Protein AF-A0A8T6JZQ0-F1 (afdb_monomer_lite)

Radius of gyration: 17.2 Å; chains: 1; bounding box: 39×46×47 Å

pLDDT: mean 94.32, std 5.33, range [67.62, 98.81]

Foldseek 3Di:
DQQWEKEWDQFPVLQWIKIWIWGRPDLDIDTQWIFTFGDDPVLSVLLVVLLVCQPPPDPVSLVVSLLRQLVRRLVRVVVRCVVSVHDLVSYQEYEYAAQWRHFALPPPQGDTDHGRDQVNSCVSNVGHYDYPQLRVQSVVVHRSPDPCQVVCCSHPAAAPDWDWDWDDGVDIKIWIRDNPRDIDMDD

Structure (mmCIF, N/CA/C/O backbone):
data_AF-A0A8T6JZQ0-F1
#
_entry.id   AF-A0A8T6JZQ0-F1
#
loop_
_atom_site.group_PDB
_atom_site.id
_atom_site.type_symbol
_atom_site.label_atom_id
_atom_site.label_alt_id
_atom_site.label_comp_id
_atom_site.label_asym_id
_atom_site.label_entity_id
_atom_site.label_seq_id
_atom_site.pdbx_PDB_ins_code
_atom_site.Cartn_x
_atom_site.Cartn_y
_atom_site.Cartn_z
_atom_site.occupancy
_atom_site.B_iso_or_equiv
_atom_site.auth_seq_id
_atom_site.auth_comp_id
_atom_site.auth_asym_id
_atom_site.auth_atom_id
_atom_site.pdbx_PDB_model_num
ATOM 1 N N . MET A 1 1 ? -21.760 -10.442 3.077 1.00 67.62 1 MET A N 1
ATOM 2 C CA . MET A 1 1 ? -20.617 -9.513 3.165 1.00 67.62 1 MET A CA 1
ATOM 3 C C . MET A 1 1 ? -19.390 -10.362 3.424 1.00 67.62 1 MET A C 1
ATOM 5 O O . MET A 1 1 ? -19.493 -11.240 4.281 1.00 67.62 1 MET A O 1
ATOM 9 N N . ARG A 1 2 ? -18.304 -10.206 2.662 1.00 78.62 2 ARG A N 1
ATOM 10 C CA . ARG A 1 2 ? -17.058 -10.921 2.948 1.00 78.62 2 ARG A CA 1
ATOM 11 C C . ARG A 1 2 ? -16.290 -10.047 3.959 1.00 78.62 2 ARG A C 1
ATOM 13 O O . ARG A 1 2 ? -16.059 -8.882 3.678 1.00 78.62 2 ARG A O 1
ATOM 20 N N . PRO A 1 3 ? -15.997 -10.511 5.187 1.00 88.88 3 PRO A N 1
ATOM 21 C CA . PRO A 1 3 ? -15.395 -9.641 6.202 1.00 88.88 3 PRO A CA 1
ATOM 22 C C . PRO A 1 3 ? -13.862 -9.600 6.138 1.00 88.88 3 PRO A C 1
ATOM 24 O O . PRO A 1 3 ? -13.249 -8.922 6.958 1.00 88.88 3 PRO A O 1
ATOM 27 N N . LEU A 1 4 ? -13.237 -10.363 5.233 1.00 97.94 4 LEU A N 1
ATOM 28 C CA . LEU A 1 4 ? -11.785 -10.503 5.171 1.00 97.94 4 LEU A CA 1
ATOM 29 C C . LEU A 1 4 ? -11.185 -9.562 4.130 1.00 97.94 4 LEU A C 1
ATOM 31 O O . LEU A 1 4 ? -11.630 -9.526 2.983 1.00 97.94 4 LEU A O 1
ATOM 35 N N . PHE A 1 5 ? -10.132 -8.863 4.530 1.00 98.56 5 PHE A N 1
ATOM 36 C CA . PHE A 1 5 ? -9.364 -7.958 3.687 1.00 98.56 5 PHE A CA 1
ATOM 37 C C . PHE A 1 5 ? -7.892 -8.342 3.724 1.00 98.56 5 PHE A C 1
ATOM 39 O O . PHE A 1 5 ? -7.408 -8.874 4.724 1.00 98.56 5 PHE A O 1
ATOM 46 N N . ILE A 1 6 ? -7.170 -8.039 2.650 1.00 98.75 6 ILE A N 1
ATOM 47 C CA . ILE A 1 6 ? -5.714 -8.180 2.614 1.00 98.75 6 ILE A CA 1
ATOM 48 C C . ILE A 1 6 ? -5.091 -6.797 2.472 1.00 98.75 6 ILE A C 1
ATOM 50 O O . ILE A 1 6 ? -5.427 -6.068 1.546 1.00 98.75 6 ILE A O 1
ATOM 54 N N . GLY A 1 7 ? -4.187 -6.429 3.374 1.00 98.44 7 GLY A N 1
ATOM 55 C CA . GLY A 1 7 ? -3.343 -5.243 3.232 1.00 98.44 7 GLY A CA 1
ATOM 56 C C . GLY A 1 7 ? -1.991 -5.616 2.633 1.00 98.44 7 GLY A C 1
ATOM 57 O O . GLY A 1 7 ? -1.393 -6.587 3.088 1.00 98.44 7 GLY A O 1
ATOM 58 N N . LEU A 1 8 ? -1.515 -4.851 1.649 1.00 98.31 8 LEU A N 1
ATOM 59 C CA . LEU A 1 8 ? -0.177 -4.975 1.066 1.00 98.31 8 LEU A CA 1
ATOM 60 C C . LEU A 1 8 ? 0.595 -3.666 1.197 1.00 98.31 8 LEU A C 1
ATOM 62 O O . LEU A 1 8 ? 0.093 -2.596 0.832 1.00 98.31 8 LEU A O 1
ATOM 66 N N . ILE A 1 9 ? 1.840 -3.760 1.649 1.00 95.19 9 ILE A N 1
ATOM 67 C CA . ILE A 1 9 ? 2.767 -2.633 1.701 1.00 95.19 9 ILE A CA 1
ATOM 68 C C . ILE A 1 9 ? 4.192 -3.104 1.419 1.00 95.19 9 ILE A C 1
ATOM 70 O O . ILE A 1 9 ? 4.601 -4.178 1.841 1.00 95.19 9 ILE A O 1
ATOM 74 N N . SER A 1 10 ? 4.955 -2.280 0.706 1.00 91.94 10 SER A N 1
ATOM 75 C CA . SER A 1 10 ? 6.406 -2.419 0.606 1.00 91.94 10 SER A CA 1
ATOM 76 C C . SER A 1 10 ? 7.039 -1.184 1.231 1.00 91.94 10 SER A C 1
ATOM 78 O O . SER A 1 10 ? 6.784 -0.053 0.801 1.00 91.94 10 SER A O 1
ATOM 80 N N . GLY A 1 11 ? 7.797 -1.400 2.306 1.00 79.50 11 GLY A N 1
ATOM 81 C CA . GLY A 1 11 ? 8.443 -0.339 3.068 1.00 79.50 11 GLY A CA 1
ATOM 82 C C . GLY A 1 11 ? 9.539 0.380 2.278 1.00 79.50 11 GLY A C 1
ATOM 83 O O . GLY A 1 11 ? 10.013 -0.070 1.235 1.00 79.50 11 GLY A O 1
ATOM 84 N N . THR A 1 12 ? 10.005 1.514 2.801 1.00 71.44 12 THR A N 1
ATOM 85 C CA . THR A 1 12 ? 11.109 2.282 2.194 1.00 71.44 12 THR A CA 1
ATOM 86 C C . THR A 1 12 ? 12.461 1.562 2.254 1.00 71.44 12 THR A C 1
ATOM 88 O O . THR A 1 12 ? 13.374 1.925 1.514 1.00 71.44 12 THR A O 1
ATOM 91 N N . SER A 1 13 ? 12.582 0.522 3.084 1.00 71.50 13 SER A N 1
ATOM 92 C CA . SER A 1 13 ? 13.702 -0.425 3.110 1.00 71.50 13 SER A CA 1
ATOM 93 C C . SER A 1 13 ? 13.821 -1.248 1.822 1.00 71.50 13 SER A C 1
ATOM 95 O O . SER A 1 13 ? 14.929 -1.679 1.498 1.00 71.50 13 SER A O 1
ATOM 97 N N . MET A 1 14 ? 12.729 -1.405 1.056 1.00 77.62 14 MET A N 1
ATOM 98 C CA . MET A 1 14 ? 12.690 -2.163 -0.206 1.00 77.62 14 MET A CA 1
ATOM 99 C C . MET A 1 14 ? 13.283 -3.578 -0.061 1.00 77.62 14 MET A C 1
ATOM 101 O O . MET A 1 14 ? 13.989 -4.076 -0.941 1.00 77.62 14 MET A O 1
ATOM 105 N N . ASP A 1 15 ? 13.057 -4.195 1.095 1.00 76.00 15 ASP A N 1
ATOM 106 C CA . ASP A 1 15 ? 13.508 -5.532 1.483 1.00 76.00 15 ASP A CA 1
ATOM 107 C C . ASP A 1 15 ? 12.463 -6.613 1.180 1.00 76.00 15 ASP A C 1
ATOM 109 O O . ASP A 1 15 ? 12.826 -7.770 0.965 1.00 76.00 15 ASP A O 1
ATOM 113 N N . GLY A 1 16 ? 11.191 -6.235 1.055 1.00 88.56 16 GLY A N 1
ATOM 114 C CA . GLY A 1 16 ? 10.131 -7.146 0.653 1.00 88.56 16 GLY A CA 1
ATOM 115 C C . GLY A 1 16 ? 8.748 -6.510 0.640 1.00 88.56 16 GLY A C 1
ATOM 116 O O . GLY A 1 16 ? 8.591 -5.292 0.726 1.00 88.56 16 GLY A O 1
ATOM 117 N N . VAL A 1 17 ? 7.750 -7.376 0.521 1.00 95.19 17 VAL A N 1
ATOM 118 C CA . VAL A 1 17 ? 6.325 -7.064 0.527 1.00 95.19 17 VAL A CA 1
ATOM 119 C C . VAL A 1 17 ? 5.710 -7.685 1.765 1.00 95.19 17 VAL A C 1
ATOM 121 O O . VAL A 1 17 ? 5.705 -8.909 1.905 1.00 95.19 17 VAL A O 1
ATOM 124 N N . ASP A 1 18 ? 5.160 -6.849 2.634 1.00 96.56 18 ASP A N 1
ATOM 125 C CA . ASP A 1 18 ? 4.359 -7.289 3.764 1.00 96.56 18 ASP A CA 1
ATOM 126 C C . ASP A 1 18 ? 2.901 -7.433 3.335 1.00 96.56 18 ASP A C 1
ATOM 128 O O . ASP A 1 18 ? 2.300 -6.518 2.763 1.00 96.56 18 ASP A O 1
ATOM 132 N N . ALA A 1 19 ? 2.329 -8.591 3.647 1.00 98.31 19 ALA A N 1
ATOM 133 C CA . ALA A 1 19 ? 0.939 -8.927 3.419 1.00 98.31 19 ALA A CA 1
ATOM 134 C C . ALA A 1 19 ? 0.269 -9.308 4.744 1.00 98.31 19 ALA A C 1
ATOM 136 O O . ALA A 1 19 ? 0.765 -10.156 5.489 1.00 98.31 19 ALA A O 1
ATOM 137 N N . ALA A 1 20 ? -0.881 -8.702 5.033 1.00 98.50 20 ALA A N 1
ATOM 138 C CA . ALA A 1 20 ? -1.650 -8.951 6.247 1.00 98.50 20 ALA A CA 1
ATOM 139 C C . ALA A 1 20 ? -3.091 -9.330 5.902 1.00 98.50 20 ALA A C 1
ATOM 141 O O . ALA A 1 20 ? -3.802 -8.549 5.274 1.00 98.50 20 ALA A O 1
ATOM 142 N N . LEU A 1 21 ? -3.534 -10.507 6.346 1.00 98.69 21 LEU A N 1
ATOM 143 C CA . LEU A 1 21 ? -4.932 -10.925 6.279 1.00 98.69 21 LEU A CA 1
ATOM 144 C C . LEU A 1 21 ? -5.641 -10.425 7.536 1.00 98.69 21 LEU A C 1
ATOM 146 O O . LEU A 1 21 ? -5.273 -10.803 8.651 1.00 98.69 21 LEU A O 1
ATOM 150 N N . VAL A 1 22 ? -6.667 -9.603 7.359 1.00 98.25 22 VAL A N 1
ATOM 151 C CA . VAL A 1 22 ? -7.395 -8.949 8.447 1.00 98.25 22 VAL A CA 1
ATOM 152 C C . VAL A 1 22 ? -8.867 -9.330 8.385 1.00 98.25 22 VAL A C 1
ATOM 154 O O . VAL A 1 22 ? -9.507 -9.245 7.340 1.00 98.25 22 VAL A O 1
ATOM 157 N N . ASP A 1 23 ? -9.402 -9.754 9.523 1.00 97.00 23 ASP A N 1
ATOM 158 C CA . ASP A 1 23 ? -10.817 -10.032 9.723 1.00 97.00 23 ASP A CA 1
ATOM 159 C C . ASP A 1 23 ? -11.505 -8.819 10.355 1.00 97.00 23 ASP A C 1
ATOM 161 O O . ASP A 1 23 ? -11.242 -8.471 11.508 1.00 97.00 23 ASP A O 1
ATOM 165 N N . CYS A 1 24 ? -12.395 -8.194 9.588 1.00 95.06 24 CYS A N 1
ATOM 166 C CA . CYS A 1 24 ? -13.174 -7.018 9.970 1.00 95.06 24 CYS A CA 1
ATOM 167 C C . CYS A 1 24 ? -14.642 -7.365 10.282 1.00 95.06 24 CYS A C 1
ATOM 169 O O . CYS A 1 24 ? -15.519 -6.514 10.160 1.00 95.06 24 CYS A O 1
ATOM 171 N N . SER A 1 25 ? -14.948 -8.617 10.648 1.00 93.62 25 SER A N 1
ATOM 172 C CA . SER A 1 25 ? -16.313 -9.022 11.033 1.00 93.62 25 SER A CA 1
ATOM 173 C C . SER A 1 25 ? -16.763 -8.469 12.390 1.00 93.62 25 SER A C 1
ATOM 175 O O . SER A 1 25 ? -17.962 -8.423 12.666 1.00 93.62 25 SER A O 1
ATOM 177 N N . GLY A 1 26 ? -15.810 -8.090 13.244 1.00 90.19 26 GLY A N 1
ATOM 178 C CA . GLY A 1 26 ? -16.047 -7.556 14.580 1.00 90.19 26 GLY A CA 1
ATOM 179 C C . GLY A 1 26 ? -15.994 -6.024 14.659 1.00 90.19 26 GLY A C 1
ATOM 180 O O . GLY A 1 26 ? -15.734 -5.353 13.663 1.00 90.19 26 GLY A O 1
ATOM 181 N N . PRO A 1 27 ? -16.213 -5.459 15.862 1.00 85.69 27 PRO A N 1
ATOM 182 C CA . PRO A 1 27 ? -16.081 -4.019 16.107 1.00 85.69 27 PRO A CA 1
ATOM 183 C C . PRO A 1 27 ? -14.629 -3.526 16.005 1.00 85.69 27 PRO A C 1
ATOM 185 O O . PRO A 1 27 ? -14.402 -2.349 15.742 1.00 85.69 27 PRO A O 1
ATOM 188 N N . GLU A 1 28 ? -13.666 -4.425 16.209 1.00 89.12 28 GLU A N 1
ATOM 189 C CA . GLU A 1 28 ? -12.234 -4.188 16.053 1.00 89.12 28 GLU A CA 1
ATOM 190 C C . GLU A 1 28 ? -11.675 -5.174 15.012 1.00 89.12 28 GLU A C 1
ATOM 192 O O . GLU A 1 28 ? -12.133 -6.324 14.949 1.00 89.12 28 GLU A O 1
ATOM 197 N N . PRO A 1 29 ? -10.693 -4.758 14.196 1.00 93.19 29 PRO A N 1
ATOM 198 C CA . PRO A 1 29 ? -10.082 -5.610 13.194 1.00 93.19 29 PRO A CA 1
ATOM 199 C C . PRO A 1 29 ? -9.154 -6.616 13.879 1.00 93.19 29 PRO A C 1
ATOM 201 O O . PRO A 1 29 ? -8.385 -6.275 14.781 1.00 93.19 29 PRO A O 1
ATOM 204 N N . ARG A 1 30 ? -9.181 -7.866 13.423 1.00 95.19 30 ARG A N 1
ATOM 205 C CA . ARG A 1 30 ? -8.304 -8.922 13.931 1.00 95.19 30 ARG A CA 1
ATOM 206 C C . ARG A 1 30 ? -7.318 -9.353 12.859 1.00 95.19 30 ARG A C 1
ATOM 208 O O . ARG A 1 30 ? -7.720 -9.800 11.789 1.00 95.19 30 ARG A O 1
ATOM 215 N N . LEU A 1 31 ? -6.029 -9.300 13.179 1.00 97.25 31 LEU A N 1
ATOM 216 C CA . LEU A 1 31 ? -4.990 -9.884 12.338 1.00 97.25 31 LEU A CA 1
ATOM 217 C C . LEU A 1 31 ? -5.126 -11.414 12.344 1.00 97.25 31 LEU A C 1
ATOM 219 O O . LEU A 1 31 ? -5.008 -12.044 13.395 1.00 97.25 31 LEU A O 1
ATOM 223 N N . ALA A 1 32 ? -5.412 -11.999 11.185 1.00 97.44 32 ALA A N 1
ATOM 224 C CA . ALA A 1 32 ? -5.627 -13.434 11.026 1.00 97.44 32 ALA A CA 1
ATOM 225 C C . ALA A 1 32 ? -4.357 -14.165 10.571 1.00 97.44 32 ALA A C 1
ATOM 227 O O . ALA A 1 32 ? -4.087 -15.266 11.045 1.00 97.44 32 ALA A O 1
ATOM 228 N N . ALA A 1 33 ? -3.581 -13.560 9.670 1.00 98.31 33 ALA A N 1
ATOM 229 C CA . ALA A 1 33 ? -2.313 -14.103 9.192 1.00 98.31 33 ALA A CA 1
ATOM 230 C C . ALA A 1 33 ? -1.422 -12.993 8.624 1.00 98.31 33 ALA A C 1
ATOM 232 O O . ALA A 1 33 ? -1.913 -11.935 8.226 1.00 98.31 33 ALA A O 1
ATOM 233 N N . THR A 1 34 ? -0.120 -13.260 8.554 1.00 98.44 34 THR A N 1
ATOM 234 C CA . THR A 1 34 ? 0.867 -12.393 7.906 1.00 98.44 34 THR A CA 1
ATOM 235 C C . THR A 1 34 ? 1.788 -13.202 7.007 1.00 98.44 34 THR A C 1
ATOM 237 O O . THR A 1 34 ? 1.999 -14.398 7.212 1.00 98.44 34 THR A O 1
ATOM 240 N N . HIS A 1 35 ? 2.345 -12.532 6.008 1.00 97.94 35 HIS A N 1
ATOM 241 C CA . HIS A 1 35 ? 3.380 -13.060 5.140 1.00 97.94 35 HIS A CA 1
ATOM 242 C C . HIS A 1 35 ? 4.299 -11.914 4.725 1.00 97.94 35 HIS A C 1
ATOM 244 O O . HIS A 1 35 ? 3.812 -10.831 4.412 1.00 97.94 35 HIS A O 1
ATOM 250 N N . THR A 1 36 ? 5.605 -12.165 4.689 1.00 96.38 36 THR A N 1
ATOM 251 C CA . THR A 1 36 ? 6.580 -11.230 4.121 1.00 96.38 36 THR A CA 1
ATOM 252 C C . THR A 1 36 ? 7.304 -11.942 2.987 1.00 96.38 36 THR A C 1
ATOM 254 O O . THR A 1 36 ? 8.007 -12.928 3.218 1.00 96.38 36 THR A O 1
ATOM 257 N N . GLY A 1 37 ? 7.100 -11.459 1.763 1.00 93.19 37 GLY A N 1
ATOM 258 C CA . GLY A 1 37 ? 7.747 -11.971 0.559 1.00 93.19 37 GLY A CA 1
ATOM 259 C C . GLY A 1 37 ? 8.955 -11.116 0.192 1.00 93.19 37 GLY A C 1
ATOM 260 O O . GLY A 1 37 ? 8.841 -9.898 0.106 1.00 93.19 37 GLY A O 1
ATOM 261 N N . ALA A 1 38 ? 10.117 -11.726 -0.035 1.00 93.56 38 ALA A N 1
ATOM 262 C CA . ALA A 1 38 ? 11.295 -10.991 -0.490 1.00 93.56 38 ALA A CA 1
ATOM 263 C C . ALA A 1 38 ? 11.187 -10.652 -1.983 1.00 93.56 38 ALA A C 1
ATOM 265 O O . ALA A 1 38 ? 10.709 -11.464 -2.778 1.00 93.56 38 ALA A O 1
ATOM 266 N N . TYR A 1 39 ? 11.698 -9.487 -2.385 1.00 93.88 39 TYR A N 1
ATOM 267 C CA . TYR A 1 39 ? 11.900 -9.218 -3.807 1.00 93.88 39 TYR A CA 1
ATOM 268 C C . TYR A 1 39 ? 12.998 -10.127 -4.375 1.00 93.88 39 TYR A C 1
ATOM 270 O O . TYR A 1 39 ? 14.040 -10.293 -3.733 1.00 93.88 39 TYR A O 1
ATOM 278 N N . PRO A 1 40 ? 12.839 -10.648 -5.606 1.00 94.56 40 PRO A N 1
ATOM 279 C CA . PRO A 1 40 ? 13.960 -11.187 -6.363 1.00 94.56 40 PRO A CA 1
ATOM 280 C C . PRO A 1 40 ? 15.096 -10.161 -6.446 1.00 94.56 40 PRO A C 1
ATOM 282 O O . PRO A 1 40 ? 14.843 -8.980 -6.689 1.00 94.56 40 PRO A O 1
ATOM 285 N N . GLU A 1 41 ? 16.344 -10.601 -6.264 1.00 93.50 41 GLU A N 1
ATOM 286 C CA . GLU A 1 41 ? 17.496 -9.691 -6.126 1.00 93.50 41 GLU A CA 1
ATOM 287 C C . GLU A 1 41 ? 17.634 -8.725 -7.314 1.00 93.50 41 GLU A C 1
ATOM 289 O O . GLU A 1 41 ? 17.925 -7.546 -7.129 1.00 93.50 41 GLU A O 1
ATOM 294 N N . GLU A 1 42 ? 17.351 -9.192 -8.532 1.00 94.94 42 GLU A N 1
ATOM 295 C CA . GLU A 1 42 ? 17.359 -8.360 -9.740 1.00 94.94 42 GLU A CA 1
ATOM 296 C C . GLU A 1 42 ? 16.351 -7.200 -9.663 1.00 94.94 42 GLU A C 1
ATOM 298 O O . GLU A 1 42 ? 16.706 -6.050 -9.938 1.00 94.94 42 GLU A O 1
ATOM 303 N N . ILE A 1 43 ? 15.120 -7.481 -9.221 1.00 95.12 43 ILE A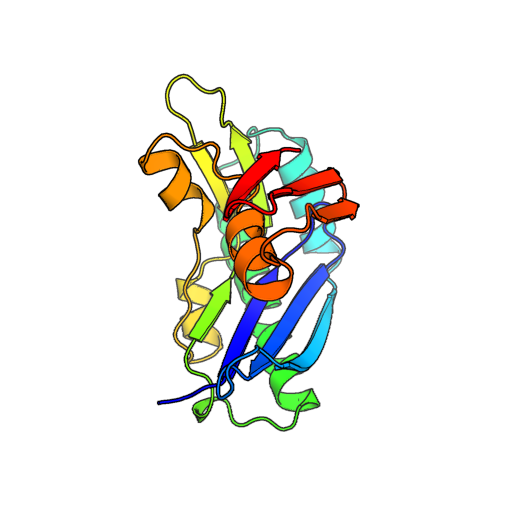 N 1
ATOM 304 C CA . ILE A 1 43 ? 14.078 -6.466 -9.008 1.00 95.12 43 ILE A CA 1
ATOM 305 C C . ILE A 1 43 ? 14.503 -5.530 -7.876 1.00 95.12 43 ILE A C 1
ATOM 307 O O . ILE A 1 43 ? 14.404 -4.314 -8.018 1.00 95.12 43 ILE A O 1
ATOM 311 N N . ALA A 1 44 ? 15.032 -6.068 -6.773 1.00 93.62 44 ALA A N 1
ATOM 312 C CA . ALA A 1 44 ? 15.449 -5.273 -5.621 1.00 93.62 44 ALA A CA 1
ATOM 313 C C . ALA A 1 44 ? 16.559 -4.268 -5.982 1.00 93.62 44 ALA A C 1
ATOM 315 O O . ALA A 1 44 ? 16.508 -3.105 -5.577 1.00 93.62 44 ALA A O 1
ATOM 316 N N . VAL A 1 45 ? 17.554 -4.680 -6.775 1.00 93.69 45 VAL A N 1
ATOM 317 C CA . VAL A 1 45 ? 18.634 -3.801 -7.255 1.00 93.69 45 VAL A CA 1
ATOM 318 C C . VAL A 1 45 ? 18.082 -2.677 -8.132 1.00 93.69 45 VAL A C 1
ATOM 320 O O . VAL A 1 45 ? 18.394 -1.505 -7.890 1.00 93.69 45 VAL A O 1
ATOM 323 N N . ARG A 1 46 ? 17.240 -3.013 -9.114 1.00 94.94 46 ARG A N 1
ATOM 324 C CA . ARG A 1 46 ? 16.625 -2.043 -10.033 1.00 94.94 46 ARG A CA 1
ATOM 325 C C . ARG A 1 46 ? 15.708 -1.066 -9.303 1.00 94.94 46 ARG A C 1
ATOM 327 O O . ARG A 1 46 ? 15.832 0.144 -9.483 1.00 94.94 46 ARG A O 1
ATOM 334 N N . LEU A 1 47 ? 14.875 -1.568 -8.395 1.00 93.12 47 LEU A N 1
ATOM 335 C CA . LEU A 1 47 ? 13.989 -0.763 -7.564 1.00 93.12 47 LEU A CA 1
ATOM 336 C C . LEU A 1 47 ? 14.770 0.222 -6.682 1.00 93.12 47 LEU A C 1
ATOM 338 O O . LEU A 1 47 ? 14.456 1.413 -6.658 1.00 93.12 47 LEU A O 1
ATOM 342 N N . ARG A 1 48 ? 15.836 -0.229 -6.005 1.00 92.06 48 ARG A N 1
ATOM 343 C CA . ARG A 1 48 ? 16.693 0.659 -5.198 1.00 92.06 48 ARG A CA 1
ATOM 344 C C . ARG A 1 48 ? 17.354 1.738 -6.053 1.00 92.06 48 ARG A C 1
ATOM 346 O O . ARG A 1 48 ? 17.456 2.881 -5.607 1.00 92.06 48 ARG A O 1
ATOM 353 N N . ALA A 1 49 ? 17.812 1.397 -7.259 1.00 92.75 49 ALA A N 1
ATOM 354 C CA . ALA A 1 49 ? 18.380 2.370 -8.190 1.00 92.75 49 ALA A CA 1
ATOM 355 C C . ALA A 1 49 ? 17.327 3.405 -8.623 1.00 92.75 49 ALA A C 1
ATOM 357 O O . ALA A 1 49 ? 17.581 4.609 -8.555 1.00 92.75 49 ALA A O 1
ATOM 358 N N . ALA A 1 50 ? 16.125 2.946 -8.973 1.00 92.56 50 ALA A N 1
ATOM 359 C CA . ALA A 1 50 ? 15.010 3.793 -9.371 1.00 92.56 50 ALA A CA 1
ATOM 360 C C . ALA A 1 50 ? 14.575 4.742 -8.237 1.00 92.56 50 ALA A C 1
ATOM 362 O O . ALA A 1 50 ? 14.476 5.947 -8.457 1.00 92.56 50 ALA A O 1
ATOM 363 N N . ALA A 1 51 ? 14.422 4.253 -7.004 1.00 88.50 51 ALA A N 1
ATOM 364 C CA . ALA A 1 51 ? 14.061 5.079 -5.849 1.00 88.50 51 ALA A CA 1
ATOM 365 C C . ALA A 1 51 ? 15.136 6.129 -5.503 1.00 88.50 51 ALA A C 1
ATOM 367 O O . ALA A 1 51 ? 14.823 7.261 -5.133 1.00 88.50 51 ALA A O 1
ATOM 368 N N . ARG A 1 52 ? 16.423 5.792 -5.664 1.00 88.56 52 ARG A N 1
ATOM 369 C CA . ARG A 1 52 ? 17.541 6.726 -5.425 1.00 88.56 52 ARG A CA 1
ATOM 370 C C . ARG A 1 52 ? 17.689 7.795 -6.503 1.00 88.56 52 ARG A C 1
ATOM 372 O O . ARG A 1 52 ? 18.292 8.828 -6.227 1.00 88.56 52 ARG A O 1
ATOM 379 N N . SER A 1 53 ? 17.128 7.572 -7.691 1.00 86.56 53 SER A N 1
ATOM 380 C CA . SER A 1 53 ? 17.194 8.512 -8.816 1.00 86.56 53 SER A CA 1
ATOM 381 C C . SER A 1 53 ? 16.382 9.797 -8.606 1.00 86.56 53 SER A C 1
ATOM 383 O O . SER A 1 53 ? 16.490 10.717 -9.406 1.00 86.56 53 SER A O 1
ATOM 385 N N . LYS A 1 54 ? 15.550 9.874 -7.553 1.00 79.94 54 LYS A N 1
ATOM 386 C CA . LYS A 1 54 ? 14.705 11.042 -7.231 1.00 79.94 54 LYS A CA 1
ATOM 387 C C . LYS A 1 54 ? 13.864 11.545 -8.417 1.00 79.94 54 LYS A C 1
ATOM 389 O O . LYS A 1 54 ? 13.685 12.747 -8.591 1.00 79.94 54 LYS A O 1
ATOM 394 N N . GLY A 1 55 ? 13.329 10.617 -9.211 1.00 78.44 55 GLY A N 1
ATOM 395 C CA . GLY A 1 55 ? 12.479 10.923 -10.366 1.00 78.44 55 GLY A CA 1
ATOM 396 C C . GLY A 1 55 ? 13.191 10.882 -11.719 1.00 78.44 55 GLY A C 1
ATOM 397 O O . GLY A 1 55 ? 12.536 11.060 -12.738 1.00 78.44 55 GLY A O 1
ATOM 398 N N . GLU A 1 56 ? 14.493 10.586 -11.759 1.00 87.75 56 GLU A N 1
ATOM 399 C CA . GLU A 1 56 ? 15.248 10.402 -13.011 1.00 87.75 56 GLU A CA 1
ATOM 400 C C . GLU A 1 56 ? 15.158 8.969 -13.577 1.00 87.75 56 GLU A C 1
ATOM 402 O O . GLU A 1 56 ? 15.819 8.631 -14.560 1.00 87.75 56 GLU A O 1
ATOM 407 N N . CYS A 1 57 ? 14.327 8.107 -12.983 1.00 89.75 57 CYS A N 1
ATOM 408 C CA . CYS A 1 57 ? 14.029 6.784 -13.520 1.00 89.75 57 CYS A CA 1
ATOM 409 C C . CYS A 1 57 ? 13.350 6.919 -14.892 1.00 89.75 57 CYS A C 1
ATOM 411 O O . CYS A 1 57 ? 12.328 7.593 -15.035 1.00 89.75 57 CYS A O 1
ATOM 413 N N . GLY A 1 58 ? 13.912 6.268 -15.913 1.00 94.00 58 GLY A N 1
ATOM 414 C CA . GLY A 1 58 ? 13.323 6.262 -17.248 1.00 94.00 58 GLY A CA 1
ATOM 415 C C . GLY A 1 58 ? 11.917 5.656 -17.233 1.00 94.00 58 GLY A C 1
ATOM 416 O O . GLY A 1 58 ? 11.683 4.637 -16.590 1.00 94.00 58 GLY A O 1
ATOM 417 N N . LEU A 1 59 ? 10.986 6.245 -17.989 1.00 95.19 59 LEU A N 1
ATOM 418 C CA . LEU A 1 59 ? 9.577 5.823 -18.006 1.00 95.19 59 LEU A CA 1
ATOM 419 C C . LEU A 1 59 ? 9.395 4.327 -18.315 1.00 95.19 59 LEU A C 1
ATOM 421 O O . LEU A 1 59 ? 8.556 3.670 -17.708 1.00 95.19 59 LEU A O 1
ATOM 425 N N . ALA A 1 60 ? 10.196 3.786 -19.238 1.00 96.69 60 ALA A N 1
ATOM 426 C CA . ALA A 1 60 ? 10.164 2.365 -19.578 1.00 96.69 60 ALA A CA 1
ATOM 427 C C . ALA A 1 60 ? 10.556 1.473 -18.388 1.00 96.69 60 ALA A C 1
ATOM 429 O O . ALA A 1 60 ? 9.940 0.433 -18.178 1.00 96.69 60 ALA A O 1
ATOM 430 N N . GLU A 1 61 ? 11.536 1.902 -17.591 1.00 96.12 61 GLU A N 1
ATOM 431 C CA . GLU A 1 61 ? 11.986 1.169 -16.408 1.00 96.12 61 GLU A CA 1
ATOM 432 C C . GLU A 1 61 ? 10.959 1.254 -15.276 1.00 96.12 61 GLU A C 1
ATOM 434 O O . GLU A 1 61 ? 10.628 0.238 -14.672 1.00 96.12 61 GLU A O 1
ATOM 439 N N . ALA A 1 62 ? 10.381 2.435 -15.040 1.00 96.19 62 ALA A N 1
ATOM 440 C CA . ALA A 1 62 ? 9.305 2.598 -14.065 1.00 96.19 62 ALA A CA 1
ATOM 441 C C . ALA A 1 62 ? 8.085 1.724 -14.411 1.00 96.19 62 ALA A C 1
ATOM 443 O O . ALA A 1 62 ? 7.515 1.089 -13.528 1.00 96.19 62 ALA A O 1
ATOM 444 N N . ALA A 1 63 ? 7.713 1.646 -15.694 1.00 97.50 63 ALA A N 1
ATOM 445 C CA . ALA A 1 63 ? 6.619 0.795 -16.163 1.00 97.50 63 ALA A CA 1
ATOM 446 C C . ALA A 1 63 ? 6.940 -0.708 -16.061 1.00 97.50 63 ALA A C 1
ATOM 448 O O . ALA A 1 63 ? 6.054 -1.506 -15.755 1.00 97.50 63 ALA A O 1
ATOM 449 N N . ALA A 1 64 ? 8.195 -1.104 -16.300 1.00 98.06 64 ALA A N 1
ATOM 450 C CA . ALA A 1 64 ? 8.634 -2.484 -16.107 1.00 98.06 64 ALA A CA 1
ATOM 451 C C . ALA A 1 64 ? 8.572 -2.880 -14.623 1.00 98.06 64 ALA A C 1
ATOM 453 O O . ALA A 1 64 ? 7.938 -3.880 -14.285 1.00 98.06 64 ALA A O 1
ATOM 454 N N . LEU A 1 65 ? 9.137 -2.051 -13.739 1.00 97.12 65 LEU A N 1
ATOM 455 C CA . LEU A 1 65 ? 9.093 -2.265 -12.291 1.00 97.12 65 LEU A CA 1
ATOM 456 C C . LEU A 1 65 ? 7.657 -2.281 -11.754 1.00 97.12 65 LEU A C 1
ATOM 458 O O . LEU A 1 65 ? 7.346 -3.098 -10.895 1.00 97.12 65 LEU A O 1
ATOM 462 N N . ASP A 1 66 ? 6.760 -1.440 -12.273 1.00 98.12 66 ASP A N 1
ATOM 463 C CA . ASP A 1 66 ? 5.338 -1.460 -11.909 1.00 98.12 66 ASP A CA 1
ATOM 464 C C . ASP A 1 66 ? 4.675 -2.822 -12.166 1.00 98.12 66 ASP A C 1
ATOM 466 O O . ASP A 1 66 ? 3.957 -3.346 -11.308 1.00 98.12 66 ASP A O 1
ATOM 470 N N . ALA A 1 67 ? 4.954 -3.426 -13.322 1.00 98.38 67 ALA A N 1
ATOM 471 C CA . ALA A 1 67 ? 4.436 -4.741 -13.672 1.00 98.38 67 ALA A CA 1
ATOM 472 C C . ALA A 1 67 ? 5.074 -5.869 -12.844 1.00 98.38 67 ALA A C 1
ATOM 474 O O . ALA A 1 67 ? 4.364 -6.769 -12.391 1.00 98.38 67 ALA A O 1
ATOM 475 N N . GLU A 1 68 ? 6.391 -5.824 -12.651 1.00 97.69 68 GLU A N 1
ATOM 476 C CA . GLU A 1 68 ? 7.153 -6.828 -11.900 1.00 97.69 68 GLU A CA 1
ATOM 477 C C . GLU A 1 68 ? 6.788 -6.826 -10.411 1.00 97.69 68 GLU A C 1
ATOM 479 O O . GLU A 1 68 ? 6.496 -7.874 -9.840 1.00 97.69 68 GLU A O 1
ATOM 484 N N . ILE A 1 69 ? 6.712 -5.648 -9.790 1.00 96.94 69 ILE A N 1
ATOM 485 C CA . ILE A 1 69 ? 6.342 -5.503 -8.377 1.00 96.94 69 ILE A CA 1
ATOM 486 C C . ILE A 1 69 ? 4.909 -5.971 -8.147 1.00 96.94 69 ILE A C 1
ATOM 488 O O . ILE A 1 69 ? 4.651 -6.676 -7.178 1.00 96.94 69 ILE A O 1
ATOM 492 N N . ALA A 1 70 ? 3.977 -5.663 -9.051 1.00 98.25 70 ALA A N 1
ATOM 493 C CA . ALA A 1 70 ? 2.618 -6.188 -8.949 1.00 98.25 70 ALA A CA 1
ATOM 494 C C . ALA A 1 70 ? 2.558 -7.725 -9.010 1.00 98.25 70 ALA A C 1
ATOM 496 O O . ALA A 1 70 ? 1.704 -8.316 -8.350 1.00 98.25 70 ALA A O 1
ATOM 497 N N . ALA A 1 71 ? 3.451 -8.378 -9.764 1.00 98.31 71 ALA A N 1
ATOM 498 C CA . ALA A 1 71 ? 3.548 -9.836 -9.758 1.00 98.31 71 ALA A CA 1
ATOM 499 C C . ALA A 1 71 ? 4.040 -10.361 -8.399 1.00 98.31 71 ALA A C 1
ATOM 501 O O . ALA A 1 71 ? 3.396 -11.235 -7.827 1.00 98.31 71 ALA A O 1
ATOM 502 N N . VAL A 1 72 ? 5.085 -9.753 -7.824 1.00 97.94 72 VAL A N 1
ATOM 503 C CA . VAL A 1 72 ? 5.583 -10.104 -6.477 1.00 97.94 72 VAL A CA 1
ATOM 504 C C . VAL A 1 72 ? 4.510 -9.876 -5.402 1.00 97.94 72 VAL A C 1
ATOM 506 O O . VAL A 1 72 ? 4.331 -10.696 -4.505 1.00 97.94 72 VAL A O 1
ATOM 509 N N . PHE A 1 73 ? 3.736 -8.793 -5.507 1.00 98.50 73 PHE A N 1
ATOM 510 C CA . PHE A 1 73 ? 2.616 -8.511 -4.604 1.00 98.50 73 PHE A CA 1
ATOM 511 C C . PHE A 1 73 ? 1.523 -9.580 -4.711 1.00 98.50 73 PHE A C 1
ATOM 513 O O . PHE A 1 73 ? 1.005 -10.032 -3.692 1.00 98.50 73 PHE A O 1
ATOM 520 N N . ALA A 1 74 ? 1.181 -10.008 -5.929 1.00 98.62 74 ALA A N 1
ATOM 521 C CA . ALA A 1 74 ? 0.222 -11.087 -6.138 1.00 98.62 74 ALA A CA 1
ATOM 522 C C . ALA A 1 74 ? 0.730 -12.424 -5.570 1.00 98.62 74 ALA A C 1
ATOM 524 O O . ALA A 1 74 ? -0.032 -13.137 -4.921 1.00 98.62 74 ALA A O 1
ATOM 525 N N . GLU A 1 75 ? 2.014 -12.742 -5.743 1.00 98.44 75 GLU A N 1
ATOM 526 C CA . GLU A 1 75 ? 2.637 -13.927 -5.142 1.00 98.44 75 GLU A CA 1
ATOM 527 C C . GLU A 1 75 ? 2.565 -13.891 -3.610 1.00 98.44 75 GLU A C 1
ATOM 529 O O . GLU A 1 75 ? 2.167 -14.882 -2.997 1.00 98.44 75 GLU A O 1
ATOM 534 N N . ALA A 1 76 ? 2.848 -12.740 -2.989 1.00 98.44 76 ALA A N 1
ATOM 535 C CA . ALA A 1 76 ? 2.737 -12.561 -1.541 1.00 98.44 76 ALA A CA 1
ATOM 536 C C . ALA A 1 76 ? 1.298 -12.777 -1.034 1.00 98.44 76 ALA A C 1
ATOM 538 O O . ALA A 1 76 ? 1.095 -13.404 0.007 1.00 98.44 76 ALA A O 1
ATOM 539 N N . VAL A 1 77 ? 0.289 -12.315 -1.784 1.00 98.62 77 VAL A N 1
ATOM 540 C CA . VAL A 1 77 ? -1.132 -12.571 -1.486 1.00 98.62 77 VAL A CA 1
ATOM 541 C C . VAL A 1 77 ? -1.453 -14.063 -1.542 1.00 98.62 77 VAL A C 1
ATOM 543 O O . VAL A 1 77 ? -2.079 -14.595 -0.626 1.00 98.62 77 VAL A O 1
ATOM 546 N N . LEU A 1 78 ? -1.042 -14.747 -2.610 1.00 98.50 78 LEU A N 1
ATOM 547 C CA . LEU A 1 78 ? -1.339 -16.168 -2.789 1.00 98.50 78 LEU A CA 1
ATOM 548 C C . LEU A 1 78 ? -0.629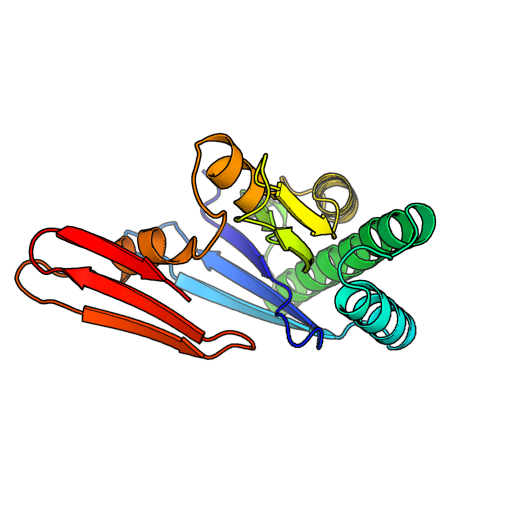 -17.023 -1.730 1.00 98.50 78 LEU A C 1
ATOM 550 O O . LEU A 1 78 ? -1.244 -17.929 -1.169 1.00 98.50 78 LEU A O 1
ATOM 554 N N . ALA A 1 79 ? 0.618 -16.690 -1.388 1.00 98.44 79 ALA A N 1
ATOM 555 C CA . ALA A 1 79 ? 1.370 -17.349 -0.323 1.00 98.44 79 ALA A CA 1
ATOM 556 C C . ALA A 1 79 ? 0.751 -17.115 1.067 1.00 98.44 79 ALA A C 1
ATOM 558 O O . ALA A 1 79 ? 0.670 -18.044 1.873 1.00 98.44 79 ALA A O 1
ATOM 559 N N . LEU A 1 80 ? 0.267 -15.898 1.344 1.00 98.69 80 LEU A N 1
ATOM 560 C CA . LEU A 1 80 ? -0.476 -15.581 2.565 1.00 98.69 80 LEU A CA 1
ATOM 561 C C . LEU A 1 80 ? -1.735 -16.449 2.696 1.00 98.69 80 LEU A C 1
ATOM 563 O O . LEU A 1 80 ? -1.992 -17.005 3.765 1.00 98.69 80 LEU A O 1
ATOM 567 N N . LEU A 1 81 ? -2.520 -16.566 1.621 1.00 98.44 81 LEU A N 1
ATOM 568 C CA . LEU A 1 81 ? -3.756 -17.348 1.620 1.00 98.44 81 LEU A CA 1
ATOM 569 C C . LEU A 1 81 ? -3.500 -18.847 1.772 1.00 98.44 81 LEU A C 1
ATOM 571 O O . LEU A 1 81 ? -4.196 -19.492 2.559 1.00 98.44 81 LEU A O 1
ATOM 575 N N . ASP A 1 82 ? -2.488 -19.382 1.087 1.00 98.31 82 ASP A N 1
ATOM 576 C CA . ASP A 1 82 ? -2.075 -20.781 1.227 1.00 98.31 82 ASP A CA 1
ATOM 577 C C . ASP A 1 82 ? -1.627 -21.087 2.666 1.00 98.31 82 ASP A C 1
ATOM 579 O O . ASP A 1 82 ? -2.156 -21.996 3.314 1.00 98.31 82 ASP A O 1
ATOM 583 N N . GLY A 1 83 ? -0.750 -20.246 3.228 1.00 98.12 83 GLY A N 1
ATOM 584 C CA . GLY A 1 83 ? -0.278 -20.375 4.608 1.00 98.12 83 GLY A CA 1
ATOM 585 C C . GLY A 1 83 ? -1.400 -20.280 5.647 1.00 98.12 83 GLY A C 1
ATOM 586 O O . GLY A 1 83 ? -1.401 -21.019 6.634 1.00 98.12 83 GLY A O 1
ATOM 587 N N . ALA A 1 84 ? -2.394 -19.421 5.407 1.00 97.75 84 ALA A N 1
ATOM 588 C CA . ALA A 1 84 ? -3.577 -19.278 6.252 1.00 97.75 84 ALA A CA 1
ATOM 589 C C . ALA A 1 84 ? -4.660 -20.343 5.989 1.00 97.75 84 ALA A C 1
ATOM 591 O O . ALA A 1 84 ? -5.641 -20.407 6.735 1.00 97.75 84 ALA A O 1
ATOM 592 N N . ARG A 1 85 ? -4.515 -21.157 4.931 1.00 97.44 85 ARG A N 1
ATOM 593 C CA . ARG A 1 85 ? -5.553 -22.061 4.401 1.00 97.44 85 ARG A CA 1
ATOM 594 C C . ARG A 1 85 ? -6.889 -21.341 4.189 1.00 97.44 85 ARG A C 1
ATOM 596 O O . ARG A 1 85 ? -7.956 -21.870 4.512 1.00 97.44 85 ARG A O 1
ATOM 603 N N . CYS A 1 86 ? -6.824 -20.103 3.705 1.00 97.00 86 CYS A N 1
ATOM 604 C CA . CYS A 1 86 ? -7.990 -19.267 3.472 1.00 97.00 86 CYS A CA 1
ATOM 605 C C . CYS A 1 86 ? -8.411 -19.338 2.006 1.00 97.00 86 CYS A C 1
ATOM 607 O O . CYS A 1 86 ? -7.608 -19.116 1.106 1.00 97.00 86 CYS A O 1
ATOM 609 N N . ASP A 1 87 ? -9.694 -19.602 1.784 1.00 95.38 87 ASP A N 1
ATOM 610 C CA . ASP A 1 87 ? -10.301 -19.555 0.459 1.00 95.38 87 ASP A CA 1
ATOM 611 C C . ASP A 1 87 ? -10.296 -18.106 -0.086 1.00 95.38 87 ASP A C 1
ATOM 613 O O . ASP A 1 87 ? -10.822 -17.216 0.601 1.00 95.38 87 ASP A O 1
ATOM 617 N N . PRO A 1 88 ? -9.729 -17.850 -1.284 1.00 95.12 88 PRO A N 1
ATOM 618 C CA . PRO A 1 88 ? -9.774 -16.544 -1.942 1.00 95.12 88 PRO A CA 1
ATOM 619 C C . PRO A 1 88 ? -11.191 -15.965 -2.083 1.00 95.12 88 PRO A C 1
ATOM 621 O O . PRO A 1 88 ? -11.371 -14.752 -1.977 1.00 95.12 88 PRO A O 1
ATOM 624 N N . ASP A 1 89 ? -12.223 -16.805 -2.229 1.00 94.31 89 ASP A N 1
ATOM 625 C CA . ASP A 1 89 ? -13.618 -16.352 -2.347 1.00 94.31 89 ASP A CA 1
ATOM 626 C C . ASP A 1 89 ? -14.172 -15.730 -1.057 1.00 94.31 89 ASP A C 1
ATOM 628 O O . ASP A 1 89 ? -15.253 -15.133 -1.048 1.00 94.31 89 ASP A O 1
ATOM 632 N N . ARG A 1 90 ? -13.440 -15.830 0.055 1.00 95.38 90 ARG A N 1
ATOM 633 C CA . ARG A 1 90 ? -13.784 -15.161 1.314 1.00 95.38 90 ARG A CA 1
ATOM 634 C C . ARG A 1 90 ? -13.198 -13.761 1.431 1.00 95.38 90 ARG A C 1
ATOM 636 O O . ARG A 1 90 ? -13.521 -13.083 2.405 1.00 95.38 90 ARG A O 1
ATOM 643 N N . ILE A 1 91 ? -12.358 -13.343 0.489 1.00 98.06 91 ILE A N 1
ATOM 644 C CA . ILE A 1 91 ? -11.730 -12.024 0.488 1.00 98.06 91 ILE A CA 1
ATOM 645 C C . ILE A 1 91 ? -12.660 -11.023 -0.201 1.00 98.06 91 ILE A C 1
ATOM 647 O O . ILE A 1 91 ? -13.167 -11.264 -1.300 1.00 98.06 91 ILE A O 1
ATOM 651 N N . GLU A 1 92 ? -12.919 -9.909 0.479 1.00 98.06 92 GLU A N 1
ATOM 652 C CA . GLU A 1 92 ? -13.692 -8.784 -0.053 1.00 98.06 92 GLU A CA 1
ATOM 653 C C . GLU A 1 92 ? -12.833 -7.950 -0.998 1.00 98.06 92 GLU A C 1
ATOM 655 O O . GLU A 1 92 ? -13.217 -7.715 -2.141 1.00 98.06 92 GLU A O 1
ATOM 660 N N . ALA A 1 93 ? -11.656 -7.532 -0.527 1.00 98.38 93 ALA A N 1
ATOM 661 C CA . ALA A 1 93 ? -10.716 -6.752 -1.314 1.00 98.38 93 ALA A CA 1
ATOM 662 C C . ALA A 1 93 ? -9.280 -6.844 -0.784 1.00 98.38 93 ALA A C 1
ATOM 664 O O . ALA A 1 93 ? -9.025 -7.117 0.394 1.00 98.38 93 ALA A O 1
ATOM 665 N N . ILE A 1 94 ? -8.348 -6.530 -1.676 1.00 98.81 94 ILE A N 1
ATOM 666 C CA . ILE A 1 94 ? -6.955 -6.222 -1.386 1.00 98.81 94 ILE A CA 1
ATOM 667 C C . ILE A 1 94 ? -6.812 -4.698 -1.345 1.00 98.81 94 ILE A C 1
ATOM 669 O O . ILE A 1 94 ? -7.203 -4.014 -2.289 1.00 98.81 94 ILE A O 1
ATOM 673 N N . GLY A 1 95 ? -6.228 -4.158 -0.280 1.00 98.56 95 GLY A N 1
ATOM 674 C CA . GLY A 1 95 ? -5.731 -2.789 -0.221 1.00 98.56 95 GLY A CA 1
ATOM 675 C C . GLY A 1 95 ? -4.221 -2.774 -0.434 1.00 98.56 95 GLY A C 1
ATOM 676 O O . GLY A 1 95 ? -3.479 -3.205 0.444 1.00 98.56 95 GLY A O 1
ATOM 677 N N . SER A 1 96 ? -3.758 -2.283 -1.583 1.00 98.38 96 SER A N 1
ATOM 678 C CA . SER A 1 96 ? -2.338 -2.235 -1.939 1.00 98.38 96 SER A CA 1
ATOM 679 C C . SER A 1 96 ? -1.807 -0.810 -1.917 1.00 98.38 96 SER A C 1
ATOM 681 O O . SER A 1 96 ? -2.173 0.016 -2.752 1.00 98.38 96 SER A O 1
ATOM 683 N N . HIS A 1 97 ? -0.909 -0.520 -0.975 1.00 96.75 97 HIS A N 1
ATOM 684 C CA . HIS A 1 97 ? -0.158 0.735 -0.987 1.00 96.75 97 HIS A CA 1
ATOM 685 C C . HIS A 1 97 ? 0.783 0.811 -2.200 1.00 96.75 97 HIS A C 1
ATOM 687 O O . HIS A 1 97 ? 1.047 1.897 -2.712 1.00 96.75 97 HIS A O 1
ATOM 693 N N . GLY A 1 98 ? 1.294 -0.337 -2.652 1.00 95.81 98 GLY A N 1
ATOM 694 C CA . GLY A 1 98 ? 2.381 -0.410 -3.623 1.00 95.81 98 GLY A CA 1
ATOM 695 C C . GLY A 1 98 ? 3.728 -0.007 -3.019 1.00 95.81 98 GLY A C 1
ATOM 696 O O . GLY A 1 98 ? 3.914 0.029 -1.798 1.00 95.81 98 GLY A O 1
ATOM 697 N N . GLN A 1 99 ? 4.671 0.314 -3.895 1.00 94.69 99 GLN A N 1
ATOM 698 C CA . GLN A 1 99 ? 6.011 0.780 -3.567 1.00 94.69 99 GLN A CA 1
ATOM 699 C C . GLN A 1 99 ? 6.176 2.231 -4.023 1.00 94.69 99 GLN A C 1
ATOM 701 O O . GLN A 1 99 ? 6.001 2.544 -5.198 1.00 94.69 99 GLN A O 1
ATOM 706 N N . THR A 1 100 ? 6.545 3.137 -3.118 1.00 93.38 100 THR A N 1
ATOM 707 C CA . THR A 1 100 ? 6.774 4.543 -3.484 1.00 93.38 100 THR A CA 1
ATOM 708 C C . THR A 1 100 ? 8.048 4.680 -4.317 1.00 93.38 100 THR A C 1
ATOM 710 O O . THR A 1 100 ? 9.121 4.269 -3.871 1.00 93.38 100 THR A O 1
ATOM 713 N N . LEU A 1 101 ? 7.925 5.300 -5.494 1.00 92.00 101 LEU A N 1
ATOM 714 C CA . LEU A 1 101 ? 9.039 5.682 -6.366 1.00 92.00 101 LEU A CA 1
ATOM 715 C C . LEU A 1 101 ? 9.313 7.194 -6.319 1.00 92.00 101 LEU A C 1
ATOM 717 O O . LEU A 1 101 ? 10.465 7.618 -6.391 1.00 92.00 101 LEU A O 1
ATOM 721 N N . LEU A 1 102 ? 8.262 8.006 -6.163 1.00 92.19 102 LEU A N 1
ATOM 722 C CA . LEU A 1 102 ? 8.350 9.462 -6.049 1.00 92.19 102 LEU A CA 1
ATOM 723 C C . LEU A 1 102 ? 7.304 9.991 -5.062 1.00 92.19 102 LEU A C 1
ATOM 725 O O . LEU A 1 102 ? 6.146 9.571 -5.075 1.00 92.19 102 LEU A O 1
ATOM 729 N N . HIS A 1 103 ? 7.692 10.954 -4.234 1.00 93.50 103 HIS A N 1
ATOM 730 C CA . HIS A 1 103 ? 6.784 11.672 -3.348 1.00 93.50 103 HIS A CA 1
ATOM 731 C C . HIS A 1 103 ? 7.194 13.144 -3.305 1.00 93.50 103 HIS A C 1
ATOM 733 O O . HIS A 1 103 ? 8.288 13.462 -2.845 1.00 93.50 103 HIS A O 1
ATOM 739 N N . ALA A 1 104 ? 6.350 14.020 -3.853 1.00 94.44 104 ALA A N 1
ATOM 740 C CA . ALA A 1 104 ? 6.631 15.443 -4.011 1.00 94.44 104 ALA A CA 1
ATOM 741 C C . ALA A 1 104 ? 5.438 16.292 -3.521 1.00 94.44 104 ALA A C 1
ATOM 743 O O . ALA A 1 104 ? 4.768 16.938 -4.335 1.00 94.44 104 ALA A O 1
ATOM 744 N N . PRO A 1 105 ? 5.151 16.290 -2.203 1.00 95.12 105 PRO A N 1
ATOM 745 C CA . PRO A 1 105 ? 4.039 17.052 -1.634 1.00 95.12 105 PRO A CA 1
ATOM 746 C C . PRO A 1 105 ? 4.227 18.570 -1.773 1.00 95.12 105 PRO A C 1
ATOM 748 O O . PRO A 1 105 ? 3.247 19.289 -1.920 1.00 95.12 105 PRO A O 1
ATOM 751 N N . ASP A 1 106 ? 5.472 19.056 -1.804 1.00 94.25 106 ASP A N 1
ATOM 752 C CA . ASP A 1 106 ? 5.793 20.492 -1.881 1.00 94.25 106 ASP A CA 1
ATOM 753 C C . ASP A 1 106 ? 5.920 21.026 -3.321 1.00 94.25 106 ASP A C 1
ATOM 755 O O . ASP A 1 106 ? 6.291 22.182 -3.547 1.00 94.25 106 ASP A O 1
ATOM 759 N N . ALA A 1 107 ? 5.659 20.190 -4.330 1.00 93.44 107 ALA A N 1
ATOM 760 C CA . ALA A 1 107 ? 5.647 20.641 -5.716 1.00 93.44 107 ALA A CA 1
ATOM 761 C C . ALA A 1 107 ? 4.513 21.655 -5.948 1.00 93.44 107 ALA A C 1
ATOM 763 O O . ALA A 1 107 ? 3.468 21.598 -5.306 1.00 93.44 107 ALA A O 1
ATOM 764 N N . ARG A 1 108 ? 4.673 22.546 -6.943 1.00 93.38 108 ARG A N 1
ATOM 765 C CA . ARG A 1 108 ? 3.630 23.528 -7.321 1.00 93.38 108 ARG A CA 1
ATOM 766 C 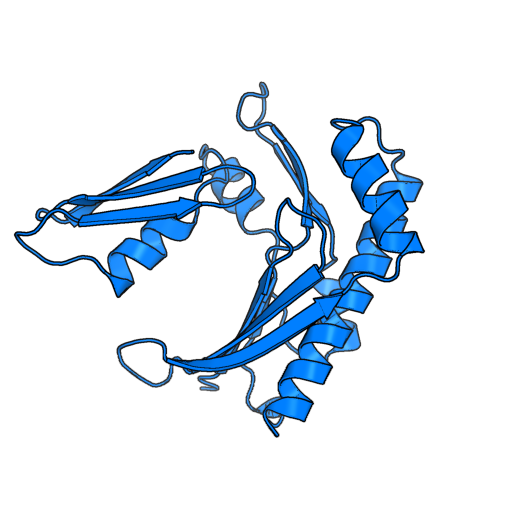C . ARG A 1 108 ? 2.252 22.879 -7.499 1.00 93.38 108 ARG A C 1
ATOM 768 O O . ARG A 1 108 ? 1.242 23.493 -7.171 1.00 93.38 108 ARG A O 1
ATOM 775 N N . LEU A 1 109 ? 2.232 21.678 -8.072 1.00 9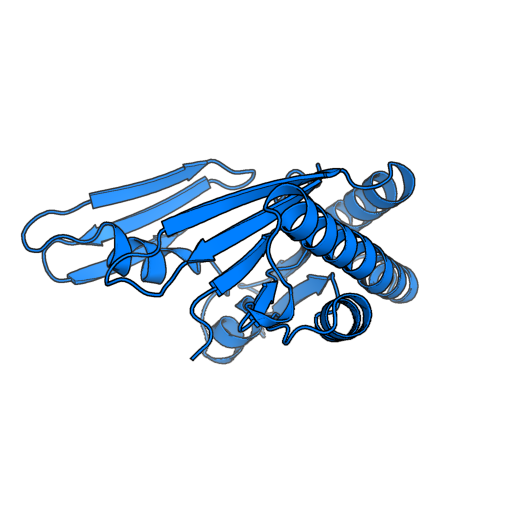3.50 109 LEU A N 1
ATOM 776 C CA . LEU A 1 109 ? 1.083 20.787 -8.059 1.00 93.50 109 LEU A CA 1
ATOM 777 C C . LEU A 1 109 ? 1.541 19.484 -7.380 1.00 93.50 109 LEU A C 1
ATOM 779 O O . LEU A 1 109 ? 2.359 18.773 -7.983 1.00 93.50 109 LEU A O 1
ATOM 783 N N . PRO A 1 110 ? 1.104 19.210 -6.136 1.00 95.38 110 PRO A N 1
ATOM 784 C CA . PRO A 1 110 ? 1.528 18.033 -5.383 1.00 95.38 110 PRO A CA 1
ATOM 785 C C . PRO A 1 110 ? 1.254 16.743 -6.154 1.00 95.38 110 PRO A C 1
ATOM 787 O O . PRO A 1 110 ? 0.200 16.592 -6.773 1.00 95.38 110 PRO A O 1
ATOM 790 N N . HIS A 1 111 ? 2.218 15.826 -6.150 1.00 94.81 111 HIS A N 1
ATOM 791 C CA . HIS A 1 111 ? 2.082 14.538 -6.824 1.00 94.81 111 HIS A CA 1
ATOM 792 C C . HIS A 1 111 ? 2.968 13.470 -6.188 1.00 94.81 111 HIS A C 1
ATOM 794 O O . HIS A 1 111 ? 3.940 13.736 -5.473 1.00 94.81 111 HIS A O 1
ATOM 800 N N . THR A 1 112 ? 2.630 12.220 -6.470 1.00 95.50 112 THR A N 1
ATOM 801 C CA . THR A 1 112 ? 3.334 11.052 -5.960 1.00 95.50 112 THR A CA 1
ATOM 802 C C . THR A 1 112 ? 3.169 9.896 -6.939 1.00 95.50 112 THR A C 1
ATOM 804 O O . THR A 1 112 ? 2.252 9.893 -7.753 1.00 95.50 112 THR A O 1
ATOM 807 N N . VAL A 1 113 ? 4.094 8.941 -6.902 1.00 94.50 113 VAL A N 1
ATOM 808 C CA . VAL A 1 113 ? 4.066 7.745 -7.741 1.00 94.50 113 VAL A CA 1
ATOM 809 C C . VAL A 1 113 ? 4.312 6.541 -6.847 1.00 94.50 113 VAL A C 1
ATOM 811 O O . VAL A 1 113 ? 5.392 6.400 -6.260 1.00 94.50 113 VAL A O 1
ATOM 814 N N . GLN A 1 114 ? 3.300 5.684 -6.749 1.00 95.06 114 GLN A N 1
ATOM 815 C CA . GLN A 1 114 ? 3.409 4.335 -6.211 1.00 95.06 114 GLN A CA 1
ATOM 816 C C . GLN A 1 114 ? 3.332 3.354 -7.379 1.00 95.06 114 GLN A C 1
ATOM 818 O O . GLN A 1 114 ? 2.428 3.449 -8.204 1.00 95.06 114 GLN A O 1
ATOM 823 N N . ILE A 1 115 ? 4.284 2.431 -7.449 1.00 95.75 115 ILE A N 1
ATOM 824 C CA . ILE A 1 115 ? 4.326 1.358 -8.445 1.00 95.75 115 ILE A CA 1
ATOM 825 C C . ILE A 1 115 ? 3.881 0.032 -7.816 1.00 95.75 115 ILE A C 1
ATOM 827 O O . ILE A 1 115 ? 3.959 -0.144 -6.598 1.00 95.75 115 ILE A O 1
ATOM 831 N N . GLY A 1 116 ? 3.395 -0.891 -8.640 1.00 97.12 116 GLY A N 1
ATOM 832 C CA . GLY A 1 116 ? 2.707 -2.109 -8.212 1.00 97.12 116 GLY A CA 1
ATOM 833 C C . GLY A 1 116 ? 1.234 -2.079 -8.619 1.00 97.12 116 GLY A C 1
ATOM 834 O O . GLY A 1 116 ? 0.349 -2.069 -7.765 1.00 97.12 116 GLY A O 1
ATOM 835 N N . SER A 1 117 ? 0.984 -2.050 -9.931 1.00 98.31 117 SER A N 1
ATOM 836 C CA . SER A 1 117 ? -0.332 -1.988 -10.578 1.00 98.31 117 SER A CA 1
ATOM 837 C C . SER A 1 117 ? -1.451 -2.775 -9.865 1.00 98.31 117 SER A C 1
ATOM 839 O O . SER A 1 117 ? -1.482 -4.012 -9.936 1.00 98.31 117 SER A O 1
ATOM 841 N N . PRO A 1 118 ? -2.458 -2.082 -9.293 1.00 98.31 118 PRO A N 1
ATOM 842 C CA . PRO A 1 118 ? -3.652 -2.717 -8.732 1.00 98.31 118 PRO A CA 1
ATOM 843 C C . PRO A 1 118 ? -4.409 -3.576 -9.750 1.00 98.31 118 PRO A C 1
ATOM 845 O O . PRO A 1 118 ? -4.910 -4.644 -9.409 1.00 98.31 118 PRO A O 1
ATOM 848 N N . ALA A 1 119 ? -4.450 -3.152 -11.018 1.00 98.56 119 ALA A N 1
ATOM 849 C CA . ALA A 1 119 ? -5.111 -3.901 -12.084 1.00 98.56 119 ALA A CA 1
ATOM 850 C C . ALA A 1 119 ? -4.427 -5.251 -12.344 1.00 98.56 119 ALA A C 1
ATOM 852 O O . ALA A 1 119 ? -5.101 -6.264 -12.534 1.00 98.56 119 ALA A O 1
ATOM 853 N N . ARG A 1 120 ? -3.089 -5.287 -12.320 1.00 98.69 120 ARG A N 1
ATOM 854 C CA . ARG A 1 120 ? -2.332 -6.534 -12.474 1.00 98.69 120 ARG A CA 1
ATOM 855 C C . ARG A 1 120 ? -2.473 -7.433 -11.249 1.00 98.69 120 ARG A C 1
ATOM 857 O O . ARG A 1 120 ? -2.679 -8.628 -11.431 1.00 98.69 120 ARG A O 1
ATOM 864 N N . ILE A 1 121 ? -2.421 -6.878 -10.035 1.00 98.81 121 ILE A N 1
ATOM 865 C CA . ILE A 1 121 ? -2.669 -7.644 -8.801 1.00 98.81 121 ILE A CA 1
ATOM 866 C C . ILE A 1 121 ? -4.062 -8.284 -8.860 1.00 98.81 121 ILE A C 1
ATOM 868 O O . ILE A 1 121 ? -4.188 -9.487 -8.645 1.00 98.81 121 ILE A O 1
ATOM 872 N N . ALA A 1 122 ? -5.092 -7.527 -9.245 1.00 98.75 122 ALA A N 1
ATOM 873 C CA . ALA A 1 122 ? -6.446 -8.053 -9.395 1.00 98.75 122 ALA A CA 1
ATOM 874 C C . ALA A 1 122 ? -6.526 -9.174 -10.442 1.00 98.75 122 ALA A C 1
ATOM 876 O O . ALA A 1 122 ? -7.133 -10.212 -10.191 1.00 98.75 122 ALA A O 1
ATOM 877 N N . ALA A 1 123 ? -5.874 -9.002 -11.596 1.00 98.75 123 ALA A N 1
ATOM 878 C CA . ALA A 1 123 ? -5.860 -10.009 -12.656 1.00 98.75 123 ALA A CA 1
ATOM 879 C C . ALA A 1 123 ? -5.143 -11.308 -12.246 1.00 98.75 123 ALA A C 1
ATOM 881 O O . ALA A 1 123 ? -5.593 -12.391 -12.611 1.00 98.75 123 ALA A O 1
ATOM 882 N N . LEU A 1 124 ? -4.040 -11.208 -11.497 1.00 98.62 124 LEU A N 1
ATOM 883 C CA . LEU A 1 124 ? -3.249 -12.364 -11.059 1.00 98.62 124 LEU A CA 1
ATOM 884 C C . LEU A 1 124 ? -3.871 -13.097 -9.868 1.00 98.62 124 LEU A C 1
ATOM 886 O O . LEU A 1 124 ? -3.700 -14.304 -9.735 1.00 98.62 124 LEU A O 1
ATOM 890 N N . THR A 1 125 ? -4.582 -12.376 -9.003 1.00 98.56 125 THR A N 1
ATOM 891 C CA . THR A 1 125 ? -5.161 -12.942 -7.778 1.00 98.56 125 THR A CA 1
ATOM 892 C C . THR A 1 125 ? -6.641 -13.299 -7.904 1.00 98.56 125 THR A C 1
ATOM 894 O O . THR A 1 125 ? -7.163 -14.041 -7.076 1.00 98.56 125 THR A O 1
ATOM 897 N N . GLY A 1 126 ? -7.336 -12.760 -8.910 1.00 98.19 126 GLY A N 1
ATOM 898 C CA . GLY A 1 126 ? -8.787 -12.890 -9.062 1.00 98.19 126 GLY A CA 1
ATOM 899 C C . GLY A 1 126 ? -9.602 -12.074 -8.050 1.00 98.19 126 GLY A C 1
ATOM 900 O O . GLY A 1 126 ? -10.814 -12.254 -7.970 1.00 98.19 126 GLY A O 1
ATOM 901 N N . MET A 1 127 ? -8.968 -11.186 -7.276 1.00 98.12 127 MET A N 1
ATOM 902 C CA . MET A 1 127 ? -9.603 -10.431 -6.191 1.00 98.12 127 MET A CA 1
ATOM 903 C C . MET A 1 127 ? -9.688 -8.936 -6.508 1.00 98.12 127 MET A C 1
ATOM 905 O O . MET A 1 127 ? -8.799 -8.356 -7.137 1.00 98.12 127 MET A O 1
ATOM 909 N N . VAL A 1 128 ? -10.755 -8.283 -6.036 1.00 98.38 128 VAL A N 1
ATOM 910 C CA . VAL A 1 128 ? -10.879 -6.820 -6.116 1.00 98.38 128 VAL A CA 1
ATOM 911 C C . VAL A 1 128 ? -9.668 -6.193 -5.433 1.00 98.38 128 VAL A C 1
ATOM 913 O O . VAL A 1 128 ? -9.364 -6.520 -4.290 1.00 98.38 128 VAL A O 1
ATOM 916 N N . THR A 1 129 ? -8.975 -5.296 -6.130 1.00 98.69 129 THR A N 1
ATOM 917 C CA . THR A 1 129 ? -7.788 -4.617 -5.601 1.00 98.69 129 THR A CA 1
ATOM 918 C C . THR A 1 129 ? -7.983 -3.111 -5.665 1.00 98.69 129 THR A C 1
ATOM 920 O O . THR A 1 129 ? -8.246 -2.554 -6.730 1.00 98.69 129 THR A O 1
ATOM 923 N N . VAL A 1 130 ? -7.829 -2.457 -4.519 1.00 98.44 130 VAL A N 1
ATOM 924 C CA . VAL A 1 130 ? -7.839 -1.004 -4.351 1.00 98.44 130 VAL A CA 1
ATOM 925 C C . VAL A 1 130 ? -6.407 -0.556 -4.069 1.00 98.44 130 VAL A C 1
ATOM 927 O O . VAL A 1 130 ? -5.718 -1.167 -3.256 1.00 98.44 130 VAL A O 1
ATOM 930 N N . GLY A 1 131 ? -5.951 0.504 -4.729 1.00 97.38 131 GLY A N 1
ATOM 931 C CA . GLY A 1 131 ? -4.640 1.106 -4.484 1.00 97.38 131 GLY A CA 1
ATOM 932 C C . GLY A 1 131 ? -4.654 2.603 -4.769 1.00 97.38 131 GLY A C 1
ATOM 933 O O . GLY A 1 131 ? -5.727 3.198 -4.834 1.00 97.38 131 GLY A O 1
ATOM 934 N N . ASP A 1 132 ? -3.470 3.196 -4.945 1.00 95.75 132 ASP A N 1
ATOM 935 C CA . ASP A 1 132 ? -3.286 4.633 -5.228 1.00 95.75 132 ASP A CA 1
ATOM 936 C C . ASP A 1 132 ? -3.869 5.572 -4.146 1.00 95.75 132 ASP A C 1
ATOM 938 O O . ASP A 1 132 ? -4.440 6.632 -4.407 1.00 95.75 132 ASP A O 1
ATOM 942 N N . PHE A 1 133 ? -3.728 5.175 -2.878 1.00 96.81 133 PHE A N 1
ATOM 943 C CA . PHE A 1 133 ? -4.337 5.886 -1.748 1.00 96.81 133 PHE A CA 1
ATOM 944 C C . PHE A 1 133 ? -3.819 7.319 -1.563 1.00 96.81 133 PHE A C 1
ATOM 946 O O . PHE A 1 133 ? -4.574 8.199 -1.155 1.00 96.81 133 PHE A O 1
ATOM 953 N N . ARG A 1 134 ? -2.531 7.567 -1.838 1.00 96.62 134 ARG A N 1
ATOM 954 C CA . ARG A 1 134 ? -1.894 8.870 -1.577 1.00 96.62 134 ARG A CA 1
ATOM 955 C C . ARG A 1 134 ? -2.320 9.937 -2.576 1.00 96.62 134 ARG A C 1
ATOM 957 O O . ARG A 1 134 ? -2.483 11.094 -2.192 1.00 96.62 134 ARG A O 1
ATOM 964 N N . SER A 1 135 ? -2.526 9.552 -3.834 1.00 95.69 135 SER A N 1
ATOM 965 C CA . SER A 1 135 ? -2.960 10.473 -4.886 1.00 95.69 135 SER A CA 1
ATOM 966 C C . SER A 1 135 ? -4.338 11.061 -4.588 1.00 95.69 135 SER A C 1
ATOM 968 O O . SER A 1 135 ? -4.562 12.240 -4.851 1.00 95.69 135 SER A O 1
ATOM 970 N N . ALA A 1 136 ? -5.237 10.283 -3.975 1.00 94.31 136 ALA A N 1
ATOM 971 C CA . ALA A 1 136 ? -6.554 10.766 -3.564 1.00 94.31 136 ALA A CA 1
ATOM 972 C C . ALA A 1 136 ? -6.472 11.889 -2.513 1.00 94.31 136 ALA A C 1
ATOM 974 O O . ALA A 1 136 ? -7.177 12.889 -2.633 1.00 94.31 136 ALA A O 1
ATOM 975 N N . ASP A 1 137 ? -5.590 11.756 -1.519 1.00 96.00 137 ASP A N 1
ATOM 976 C CA . ASP A 1 137 ? -5.373 12.792 -0.500 1.00 96.00 137 ASP A CA 1
ATOM 977 C C . ASP A 1 137 ? -4.735 14.056 -1.103 1.00 96.00 137 ASP A C 1
ATOM 979 O O . ASP A 1 137 ? -5.229 15.167 -0.900 1.00 96.00 137 ASP A O 1
ATOM 983 N N . MET A 1 138 ? -3.705 13.897 -1.944 1.00 96.62 138 MET A N 1
ATOM 984 C CA . MET A 1 138 ? -3.070 15.026 -2.641 1.00 96.62 138 MET A CA 1
ATOM 985 C C . MET A 1 138 ? -4.031 15.773 -3.570 1.00 96.62 138 MET A C 1
ATOM 987 O O . MET A 1 138 ? -3.986 17.001 -3.648 1.00 96.62 138 MET A O 1
ATOM 991 N N . ALA A 1 139 ? -4.937 15.062 -4.247 1.00 95.00 139 ALA A N 1
ATOM 992 C CA . ALA A 1 139 ? -5.948 15.672 -5.110 1.00 95.00 139 ALA A CA 1
ATOM 993 C C . ALA A 1 139 ? -6.919 16.588 -4.341 1.00 95.00 139 ALA A C 1
ATOM 995 O O . ALA A 1 139 ? -7.496 17.504 -4.927 1.00 95.00 139 ALA A O 1
ATOM 996 N N . LEU A 1 140 ? -7.078 16.366 -3.032 1.00 94.81 140 LEU A N 1
ATOM 997 C CA . LEU A 1 140 ? -7.886 17.188 -2.129 1.00 94.81 140 LEU A CA 1
ATOM 998 C C . LEU A 1 140 ? -7.059 18.252 -1.383 1.00 94.81 140 LEU A C 1
ATOM 1000 O O . LEU A 1 140 ? -7.582 18.925 -0.497 1.00 94.81 140 LEU A O 1
ATOM 1004 N N . GLY A 1 141 ? -5.789 18.437 -1.757 1.00 93.94 141 GLY A N 1
ATOM 1005 C CA . GLY A 1 141 ? -4.881 19.419 -1.160 1.00 93.94 141 GLY A CA 1
ATOM 1006 C C . GLY A 1 141 ? -4.117 18.921 0.070 1.00 93.94 141 GLY A C 1
ATOM 1007 O O . GLY A 1 141 ? -3.481 19.730 0.744 1.00 93.94 141 GLY A O 1
ATOM 1008 N N . GLY A 1 142 ? -4.179 17.621 0.373 1.00 93.81 142 GLY A N 1
ATOM 1009 C CA . GLY A 1 142 ? -3.365 16.986 1.405 1.00 93.81 142 GLY A CA 1
ATOM 1010 C C . GLY A 1 142 ? -1.919 16.728 0.962 1.00 93.81 142 GLY A C 1
ATOM 1011 O O . GLY A 1 142 ? -1.518 17.027 -0.166 1.00 93.81 142 GLY A O 1
ATOM 1012 N N . GLN A 1 143 ? -1.116 16.159 1.861 1.00 95.31 143 GLN A N 1
ATOM 1013 C CA . GLN A 1 143 ? 0.290 15.821 1.595 1.00 95.31 143 GLN A CA 1
ATOM 1014 C C . GLN A 1 143 ? 0.481 14.393 1.069 1.00 95.31 143 GLN A C 1
ATOM 1016 O O . GLN A 1 143 ? 1.590 14.006 0.720 1.00 95.31 143 GLN A O 1
ATOM 1021 N N . GLY A 1 144 ? -0.566 13.572 1.020 1.00 94.62 144 GLY A N 1
ATOM 1022 C CA . GLY A 1 144 ? -0.482 12.150 0.695 1.00 94.62 144 GLY A CA 1
ATOM 1023 C C . GLY A 1 144 ? 0.193 11.306 1.780 1.00 94.62 144 GLY A C 1
ATOM 1024 O O . GLY A 1 144 ? 0.468 10.129 1.538 1.00 94.62 144 GLY A O 1
ATOM 1025 N N . ALA A 1 145 ? 0.513 11.880 2.945 1.00 93.56 145 ALA A N 1
ATOM 1026 C CA . ALA A 1 145 ? 1.211 11.245 4.062 1.00 93.56 145 ALA A CA 1
ATOM 1027 C C . ALA A 1 145 ? 1.073 12.071 5.363 1.00 93.56 145 ALA A C 1
ATOM 1029 O O . ALA A 1 145 ? 0.952 13.290 5.271 1.00 93.56 145 ALA A O 1
ATOM 1030 N N . PRO A 1 146 ? 1.173 11.440 6.550 1.00 93.31 146 PRO A N 1
ATOM 1031 C CA . PRO A 1 146 ? 0.894 10.028 6.801 1.00 93.31 146 PRO A CA 1
ATOM 1032 C C . PRO A 1 146 ? -0.624 9.764 6.742 1.00 93.31 146 PRO A C 1
ATOM 1034 O O . PRO A 1 146 ? -1.416 10.533 7.272 1.00 93.31 146 PRO A O 1
ATOM 1037 N N . LEU A 1 147 ? -1.047 8.646 6.135 1.00 93.56 147 LEU A N 1
ATOM 1038 C CA . LEU A 1 147 ? -2.475 8.264 6.048 1.00 93.56 147 LEU A CA 1
ATOM 1039 C C . LEU A 1 147 ? -2.962 7.447 7.261 1.00 93.56 147 LEU A C 1
ATOM 1041 O O . LEU A 1 147 ? -4.159 7.342 7.523 1.00 93.56 147 LEU A O 1
ATOM 1045 N N . ALA A 1 148 ? -2.028 6.881 8.029 1.00 94.44 148 ALA A N 1
ATOM 1046 C CA . ALA A 1 148 ? -2.307 6.065 9.206 1.00 94.44 148 ALA A CA 1
ATOM 1047 C C . ALA A 1 148 ? -3.020 6.773 10.386 1.00 94.44 148 ALA A C 1
ATOM 1049 O O . ALA A 1 148 ? -3.716 6.063 11.112 1.00 94.44 148 ALA A O 1
ATOM 1050 N N . PRO A 1 1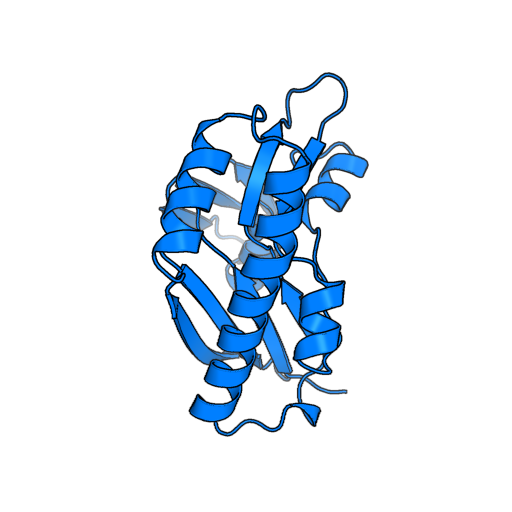49 ? -2.935 8.108 10.613 1.00 96.12 149 PRO A N 1
ATOM 1051 C CA . PRO A 1 149 ? -3.560 8.749 11.775 1.00 96.12 149 PRO A CA 1
ATOM 1052 C C . PRO A 1 149 ? -5.064 8.487 11.912 1.00 96.12 149 PRO A C 1
ATOM 1054 O O . PRO A 1 149 ? -5.546 8.295 13.025 1.00 96.12 149 PRO A O 1
ATOM 1057 N N . VAL A 1 150 ? -5.807 8.408 10.802 1.00 93.00 150 VAL A N 1
ATOM 1058 C CA . VAL A 1 150 ? -7.249 8.095 10.829 1.00 93.00 150 VAL A CA 1
ATOM 1059 C C . VAL A 1 150 ? -7.491 6.682 11.369 1.00 93.00 150 VAL A C 1
ATOM 1061 O O . VAL A 1 150 ? -8.349 6.474 12.228 1.00 93.00 150 VAL A O 1
ATOM 1064 N N . PHE A 1 151 ? -6.690 5.714 10.922 1.00 93.19 151 PHE A N 1
ATOM 1065 C CA . PHE A 1 151 ? -6.731 4.346 11.435 1.00 93.19 151 PHE A CA 1
ATOM 1066 C C . PHE A 1 151 ? -6.267 4.272 12.899 1.00 93.19 151 PHE A C 1
ATOM 1068 O O . PHE A 1 151 ? -6.902 3.607 13.717 1.00 93.19 151 PHE A O 1
ATOM 1075 N N . HIS A 1 152 ? -5.210 5.003 13.265 1.00 95.94 152 HIS A N 1
ATOM 1076 C CA . HIS A 1 152 ? -4.726 5.082 14.643 1.00 95.94 152 HIS A CA 1
ATOM 1077 C C . HIS A 1 152 ? -5.779 5.659 15.590 1.00 95.94 152 HIS A C 1
ATOM 1079 O O . HIS A 1 152 ? -5.947 5.131 16.686 1.00 95.94 152 HIS A O 1
ATOM 1085 N N . GLN A 1 153 ? -6.521 6.689 15.175 1.00 94.88 153 GLN A N 1
ATOM 1086 C CA . GLN A 1 153 ? -7.622 7.236 15.965 1.00 94.88 153 GLN A CA 1
ATOM 1087 C C . GLN A 1 153 ? -8.711 6.192 16.201 1.00 94.88 153 GLN A C 1
ATOM 1089 O O . GLN A 1 153 ? -9.177 6.050 17.330 1.00 94.88 153 GLN A O 1
ATOM 1094 N N . TRP A 1 154 ? -9.099 5.453 15.160 1.00 92.12 154 TRP A N 1
ATOM 1095 C CA . TRP A 1 154 ? -10.120 4.415 15.279 1.00 92.12 154 TRP A CA 1
ATOM 1096 C C . TRP A 1 154 ? -9.702 3.291 16.239 1.00 92.12 154 TRP A C 1
ATOM 1098 O O . TRP A 1 154 ? -10.487 2.896 17.098 1.00 92.12 154 TRP A O 1
ATOM 1108 N N . MET A 1 155 ? -8.453 2.827 16.153 1.00 92.50 155 MET A N 1
ATOM 1109 C CA . MET A 1 155 ? -7.939 1.735 16.988 1.00 92.50 155 MET A CA 1
ATOM 1110 C C . MET A 1 155 ? -7.600 2.172 18.419 1.00 92.50 155 MET A C 1
ATOM 1112 O O . MET A 1 155 ? -7.995 1.551 19.412 1.00 92.50 155 MET A O 1
ATOM 1116 N N . PHE A 1 156 ? -6.825 3.247 18.542 1.00 94.25 156 PHE A N 1
ATOM 1117 C CA . PHE A 1 156 ? -6.129 3.605 19.775 1.00 94.25 156 PHE A CA 1
ATOM 1118 C C . PHE A 1 156 ? -6.697 4.841 20.464 1.00 94.25 156 PHE A C 1
ATOM 1120 O O . PHE A 1 156 ? -6.375 5.051 21.635 1.00 94.25 156 PHE A O 1
ATOM 1127 N N . GLY A 1 157 ? -7.544 5.625 19.792 1.00 94.50 157 GLY A N 1
ATOM 1128 C CA . GLY A 1 157 ? -8.153 6.826 20.353 1.00 94.50 157 GLY A CA 1
ATOM 1129 C C . GLY A 1 157 ? -9.006 6.514 21.582 1.00 94.50 157 GLY A C 1
ATOM 1130 O O . GLY A 1 157 ? -9.730 5.514 21.621 1.00 94.50 157 GLY A O 1
ATOM 1131 N N . ARG A 1 158 ? -8.912 7.352 22.618 1.00 95.44 158 ARG A N 1
ATOM 1132 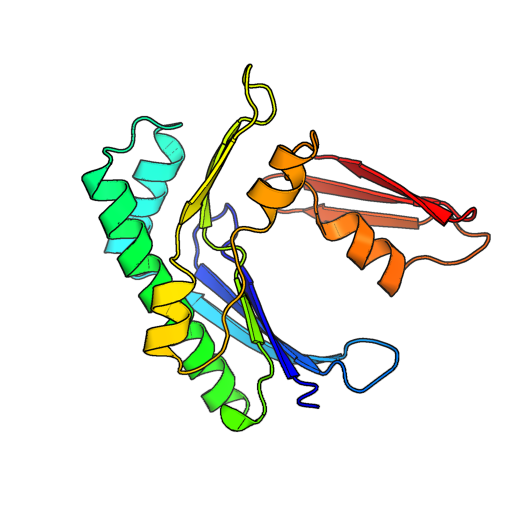C CA . ARG A 1 158 ? -9.721 7.245 23.840 1.00 95.44 158 ARG A CA 1
ATOM 1133 C C . ARG A 1 158 ? -10.140 8.634 24.302 1.00 95.44 158 ARG A C 1
ATOM 1135 O O . ARG A 1 158 ? -9.329 9.551 24.344 1.00 95.44 158 ARG A O 1
ATOM 1142 N N . SER A 1 159 ? -11.414 8.783 24.655 1.00 94.88 159 SER A N 1
ATOM 1143 C CA . SER A 1 159 ? -11.923 10.055 25.172 1.00 94.88 159 SER A CA 1
ATOM 1144 C C . SER A 1 159 ? -11.252 10.398 26.504 1.00 94.88 159 SER A C 1
ATOM 1146 O O . SER A 1 159 ? -11.117 9.535 27.371 1.00 94.88 159 SER A O 1
ATOM 1148 N N . GLY A 1 160 ? -10.824 11.651 26.653 1.00 96.62 160 GLY A N 1
ATOM 1149 C CA . GLY A 1 160 ? -10.159 12.157 27.855 1.00 96.62 160 GLY A CA 1
ATOM 1150 C C . GLY A 1 160 ? -8.678 11.786 27.995 1.00 96.62 160 GLY A C 1
ATOM 1151 O O . GLY A 1 160 ? -8.055 12.203 28.968 1.00 96.62 160 GLY A O 1
ATOM 1152 N N . GLU A 1 161 ? -8.094 11.051 27.043 1.00 96.81 161 GLU A N 1
ATOM 1153 C CA . GLU A 1 161 ? -6.688 10.638 27.079 1.00 96.81 161 GLU A CA 1
ATOM 1154 C C . GLU A 1 161 ? -5.984 10.990 25.764 1.00 96.81 161 GLU A C 1
ATOM 1156 O O . GLU A 1 161 ? -6.402 10.559 24.692 1.00 96.81 161 GLU A O 1
ATOM 1161 N N . THR A 1 162 ? -4.887 11.745 25.847 1.00 97.31 162 THR A N 1
ATOM 1162 C CA . THR A 1 162 ? -4.035 12.003 24.681 1.00 97.31 162 THR A CA 1
ATOM 1163 C C . THR A 1 162 ? -3.024 10.877 24.510 1.00 97.31 162 THR A C 1
ATOM 1165 O O . THR A 1 162 ? -2.266 10.576 25.432 1.00 97.31 162 THR A O 1
ATOM 1168 N N . ARG A 1 163 ? -2.975 10.285 23.315 1.00 97.44 163 ARG A N 1
ATOM 1169 C CA . ARG A 1 163 ? -2.059 9.194 22.962 1.00 97.44 163 ARG A CA 1
ATOM 1170 C C . ARG A 1 163 ? -1.195 9.562 21.769 1.00 97.44 163 ARG A C 1
ATOM 1172 O O . ARG A 1 163 ? -1.619 10.293 20.882 1.00 97.44 163 ARG A O 1
ATOM 1179 N N . ALA A 1 164 ? 0.011 9.012 21.745 1.00 97.06 164 ALA A N 1
ATOM 1180 C CA . ALA A 1 164 ? 0.937 9.125 20.631 1.00 97.06 164 ALA A CA 1
ATOM 1181 C C . ALA A 1 164 ? 1.212 7.730 20.061 1.00 97.06 164 ALA A C 1
ATOM 1183 O O . ALA A 1 164 ? 1.534 6.811 20.814 1.00 97.06 164 ALA A O 1
ATOM 1184 N N . VAL A 1 165 ? 1.101 7.580 18.743 1.00 97.31 165 VAL A N 1
ATOM 1185 C CA . VAL A 1 165 ? 1.522 6.375 18.018 1.00 97.31 165 VAL A CA 1
ATOM 1186 C C . VAL A 1 165 ? 2.720 6.750 17.164 1.00 97.31 165 VAL A C 1
ATOM 1188 O O . VAL A 1 165 ? 2.611 7.634 16.318 1.00 97.31 165 VAL A O 1
ATOM 1191 N N . VAL A 1 166 ? 3.856 6.099 17.403 1.00 96.19 166 VAL A N 1
ATOM 1192 C CA . VAL A 1 166 ? 5.105 6.358 16.680 1.00 96.19 166 VAL A CA 1
ATOM 1193 C C . VAL A 1 166 ? 5.430 5.149 15.816 1.00 96.19 166 VAL A C 1
ATOM 1195 O O . VAL A 1 166 ? 5.654 4.057 16.337 1.00 96.19 166 VAL A O 1
ATOM 1198 N N . ASN A 1 167 ? 5.475 5.351 14.504 1.00 92.44 167 ASN A N 1
ATOM 1199 C CA . ASN A 1 167 ? 6.005 4.380 13.557 1.00 92.44 167 ASN A CA 1
ATOM 1200 C C . ASN A 1 167 ? 7.464 4.731 13.247 1.00 92.44 167 ASN A C 1
ATOM 1202 O O . ASN A 1 167 ? 7.753 5.851 12.836 1.00 92.44 167 ASN A O 1
ATOM 1206 N N . ILE A 1 168 ? 8.377 3.774 13.417 1.00 90.69 168 ILE A N 1
ATOM 1207 C CA . ILE A 1 168 ? 9.815 3.957 13.178 1.00 90.69 168 ILE A CA 1
ATOM 1208 C C . ILE A 1 168 ? 10.202 3.122 11.953 1.00 90.69 168 ILE A C 1
ATOM 1210 O O . ILE A 1 168 ? 10.681 1.997 12.080 1.00 90.69 168 ILE A O 1
ATOM 1214 N N . GLY A 1 169 ? 9.933 3.665 10.764 1.00 84.44 169 GLY A N 1
ATOM 1215 C CA . GLY A 1 169 ? 10.381 3.105 9.485 1.00 84.44 169 GLY A CA 1
ATOM 1216 C C . GLY A 1 169 ? 11.634 3.811 8.961 1.00 84.44 169 GLY A C 1
ATOM 1217 O O . GLY A 1 169 ? 12.377 4.426 9.722 1.00 84.44 169 GLY A O 1
ATOM 1218 N N . GLY A 1 170 ? 11.851 3.788 7.638 1.00 81.06 170 GLY A N 1
ATOM 1219 C CA . GLY A 1 170 ? 12.919 4.595 7.025 1.00 81.06 170 GLY A CA 1
ATOM 1220 C C . GLY A 1 170 ? 12.715 6.108 7.203 1.00 81.06 170 GLY A C 1
ATOM 1221 O O . GLY A 1 170 ? 13.688 6.854 7.250 1.00 81.06 170 GLY A O 1
ATOM 1222 N N . ILE A 1 171 ? 11.459 6.538 7.348 1.00 83.69 171 ILE A N 1
ATOM 1223 C CA . ILE A 1 171 ? 11.059 7.849 7.867 1.00 83.69 171 ILE A CA 1
ATOM 1224 C C . ILE A 1 171 ? 10.150 7.558 9.064 1.00 83.69 171 ILE A C 1
ATOM 1226 O O . ILE A 1 171 ? 9.230 6.736 8.957 1.00 83.69 171 ILE A O 1
ATOM 1230 N N . ALA A 1 172 ? 10.459 8.151 10.217 1.00 90.94 172 ALA A N 1
ATOM 1231 C CA . ALA A 1 172 ? 9.591 8.043 11.380 1.00 90.94 172 ALA A CA 1
ATOM 1232 C C . ALA A 1 172 ? 8.326 8.872 11.139 1.00 90.94 172 ALA A C 1
ATOM 1234 O O . ALA A 1 172 ? 8.383 9.865 10.436 1.00 90.94 172 ALA A O 1
ATOM 1235 N N . ASN A 1 173 ? 7.192 8.467 11.697 1.00 92.44 173 ASN A N 1
ATOM 1236 C CA . ASN A 1 173 ? 6.010 9.320 11.726 1.00 92.44 173 ASN A CA 1
ATOM 1237 C C . ASN A 1 173 ? 5.276 9.175 13.054 1.00 92.44 173 ASN A C 1
ATOM 1239 O O . ASN A 1 173 ? 5.312 8.123 13.701 1.00 92.44 173 ASN A O 1
ATOM 1243 N N . LEU A 1 174 ? 4.631 10.260 13.464 1.00 96.44 174 LEU A N 1
ATOM 1244 C CA . LEU A 1 174 ? 3.888 10.377 14.708 1.00 96.44 174 LEU A CA 1
ATOM 1245 C C . LEU A 1 174 ? 2.423 10.660 14.387 1.00 96.44 174 LEU A C 1
ATOM 1247 O O . LEU A 1 174 ? 2.110 11.520 13.573 1.00 96.44 174 LEU A O 1
ATOM 1251 N N . SER A 1 175 ? 1.516 9.960 15.061 1.00 97.81 175 SER A N 1
ATOM 1252 C CA . SER A 1 175 ? 0.110 10.352 15.179 1.00 97.81 175 SER A CA 1
ATOM 1253 C C . SER A 1 175 ? -0.181 10.773 16.611 1.00 97.81 175 SER A C 1
ATOM 1255 O O . SER A 1 175 ? 0.074 10.000 17.535 1.00 97.81 175 SER A O 1
ATOM 1257 N N . VAL A 1 176 ? -0.732 11.970 16.797 1.00 97.50 176 VAL A N 1
ATOM 1258 C CA . VAL A 1 176 ? -1.222 12.462 18.087 1.00 97.50 176 VAL A CA 1
ATOM 1259 C C . VAL A 1 176 ? -2.742 12.369 18.085 1.00 97.50 176 VAL A C 1
ATOM 1261 O O . VAL A 1 176 ? -3.419 13.000 17.276 1.00 97.50 176 VAL A O 1
ATOM 1264 N N . LEU A 1 177 ? -3.261 11.552 18.994 1.00 97.50 177 LEU A N 1
ATOM 1265 C CA . LEU A 1 177 ? -4.677 11.274 19.191 1.00 97.50 177 LEU A CA 1
ATOM 1266 C C . LEU A 1 177 ? -5.106 12.026 20.447 1.00 97.50 177 LEU A C 1
ATOM 1268 O O . LEU A 1 177 ? -4.816 11.582 21.557 1.00 97.50 177 LEU A O 1
ATOM 1272 N N . ALA A 1 178 ? -5.704 13.199 20.292 1.00 95.94 178 ALA A N 1
ATOM 1273 C CA . ALA A 1 178 ? -6.094 14.034 21.416 1.00 95.94 178 ALA A CA 1
ATOM 1274 C C . ALA A 1 178 ? -7.354 13.486 22.104 1.00 95.94 178 ALA A C 1
ATOM 1276 O O . ALA A 1 178 ? -8.265 12.954 21.465 1.00 95.94 178 ALA A O 1
ATOM 1277 N N . GLY A 1 179 ? -7.428 13.647 23.429 1.00 93.31 179 GLY A N 1
ATOM 1278 C CA . GLY A 1 179 ? -8.565 13.169 24.223 1.00 93.31 179 GLY A CA 1
ATOM 1279 C C . GLY A 1 179 ? -9.907 13.844 23.895 1.00 93.31 179 GLY A C 1
ATOM 1280 O O . GLY A 1 179 ? -10.955 13.337 24.301 1.00 93.31 179 GLY A O 1
ATOM 1281 N N . ASP A 1 180 ? -9.886 14.961 23.163 1.00 94.38 180 ASP A N 1
ATOM 1282 C CA . ASP A 1 180 ? -11.058 15.680 22.647 1.00 94.38 180 ASP A CA 1
ATOM 1283 C C . ASP A 1 180 ? -11.502 15.209 21.246 1.00 94.38 180 ASP A C 1
ATOM 1285 O O . ASP A 1 180 ? -12.489 15.712 20.712 1.00 94.38 180 ASP A O 1
ATOM 1289 N N . GLY A 1 181 ? -10.810 14.222 20.667 1.00 89.88 181 GLY A N 1
ATOM 1290 C CA . GLY A 1 181 ? -11.082 13.686 19.334 1.00 89.88 181 GLY A CA 1
ATOM 1291 C C . GLY A 1 181 ? -10.271 14.336 18.211 1.00 89.88 181 GLY A C 1
ATOM 1292 O O . GLY A 1 181 ? -10.403 13.909 17.064 1.00 89.88 181 GLY A O 1
ATOM 1293 N N . GLY A 1 182 ? -9.424 15.327 18.509 1.00 94.31 182 GLY A N 1
ATOM 1294 C CA . GLY A 1 182 ? -8.475 15.874 17.543 1.00 94.31 182 GLY A CA 1
ATOM 1295 C C . GLY A 1 182 ? -7.440 14.835 17.103 1.00 94.31 182 GLY A C 1
ATOM 1296 O O . GLY A 1 182 ? -6.929 14.066 17.915 1.00 94.31 182 GLY A O 1
ATOM 1297 N N . VAL A 1 183 ? -7.103 14.826 15.813 1.00 95.75 183 VAL A N 1
ATOM 1298 C CA . VAL A 1 183 ? -6.084 13.934 15.245 1.00 95.75 183 VAL A CA 1
ATOM 1299 C C . VAL A 1 183 ? -5.113 14.759 14.426 1.00 95.75 183 VAL A C 1
ATOM 1301 O O . VAL A 1 183 ? -5.519 15.467 13.506 1.00 95.75 183 VAL A O 1
ATOM 1304 N N . THR A 1 184 ? -3.827 14.646 14.735 1.00 95.62 184 THR A N 1
ATOM 1305 C CA . THR A 1 184 ? -2.756 15.183 13.895 1.00 95.62 184 THR A CA 1
ATOM 1306 C C . THR A 1 184 ? -1.738 14.095 13.600 1.00 95.62 184 THR A C 1
ATOM 1308 O O . THR A 1 184 ? -1.566 13.155 14.378 1.00 95.62 184 THR A O 1
ATOM 1311 N N . GLY A 1 185 ? -1.065 14.197 12.458 1.00 94.38 185 GLY A N 1
ATOM 1312 C CA . GLY A 1 185 ? 0.045 13.318 12.136 1.00 94.38 185 GLY A CA 1
ATOM 1313 C C . GLY A 1 185 ? 1.034 13.981 11.197 1.00 94.38 185 GLY A C 1
ATOM 1314 O O . GLY A 1 185 ? 0.647 14.824 10.392 1.00 94.38 185 GLY A O 1
ATOM 1315 N N . TYR A 1 186 ? 2.303 13.634 11.357 1.00 92.94 186 TYR A N 1
ATOM 1316 C CA . TYR A 1 186 ? 3.415 14.187 10.592 1.00 92.94 186 TYR A CA 1
ATOM 1317 C C . TYR A 1 186 ? 4.603 13.222 10.613 1.00 92.94 186 TYR A C 1
ATOM 1319 O O . TYR A 1 186 ? 4.699 12.368 11.502 1.00 92.94 186 TYR A O 1
ATOM 1327 N N . ASP A 1 187 ? 5.469 13.369 9.614 1.00 87.81 187 ASP A N 1
ATOM 1328 C CA . ASP A 1 187 ? 6.770 12.703 9.514 1.00 87.81 187 ASP A CA 1
ATOM 1329 C C . ASP A 1 187 ? 7.834 13.432 10.365 1.00 87.81 187 ASP A C 1
ATOM 1331 O O . ASP A 1 187 ? 7.766 14.683 10.462 1.00 87.81 187 ASP A O 1
#

Secondary structure (DSSP, 8-state):
---EEEEEE--TT-SEEEEEEEE-SSSS-EEEEEEEEEPPHHHHHHHHHHHHTTT-S-HHHHHHHHHHHHHHHHHHHHHHHHHHT--GGGEEEEEE--EEEEEETTSSS-EEEEES-HHHHHHHHSS-EEE-HHHHHHHTT--S---HHHHHHHHH-BTTB-EEEEEESSSEEEEEE-TTS-EEEE-

Sequence (187 aa):
MRPLFIGLISGTSMDGVDAALVDCSGPEPRLAATHTGAYPEEIAVRLRAAARSKGECGLAEAAALDAEIAAVFAEAVLALLDGARCDPDRIEAIGSHGQTLLHAPDARLPHTVQIGSPARIAALTGMVTVGDFRSADMALGGQGAPLAPVFHQWMFGRSGETRAVVNIGGIANLSVLAGDGGVTGYD